Protein AF-A0A2V8T6M3-F1 (afdb_monomer_lite)

Sequence (336 aa):
IRSDSAVVSQPARSFKPSEEAMRAEQMSLESLKDQLYKFRQQLADVDGRLNTQRQIVEQQKKGSSLRDNPTYAALISKRAELQGQRDTLINRQELTDKHPRVLGINDQIAAINRQIDELRQQDVALVSQSPEARELGALESERNRLRVDLEVTGRELARRSVNPPVQPAAPEAKPGHRDQVALKLAQEYLGLKRSYKEVTTSLEDIEAKLKLSDGVQPTQLRVLEPANLAEGPVSPNRLLLISIAAVVGLALGASSAFFAESGRRKLLQDARDVEYFARLPLLAEIPKTTIEIERRRTWGRAYGQFALACIISIVATFVLSKIFIAADIFALITRK

Structure (mmCIF, N/CA/C/O backbone):
data_AF-A0A2V8T6M3-F1
#
_entry.id   AF-A0A2V8T6M3-F1
#
loop_
_atom_site.group_PDB
_atom_site.id
_atom_site.type_symbol
_atom_site.label_atom_id
_atom_site.label_alt_id
_atom_site.label_comp_id
_atom_site.label_asym_id
_atom_site.label_entity_id
_atom_site.label_seq_id
_atom_site.pdbx_PDB_ins_code
_atom_site.Cartn_x
_atom_site.Cartn_y
_atom_site.Cartn_z
_atom_site.occupancy
_atom_site.B_iso_or_equiv
_atom_site.auth_seq_id
_atom_site.auth_comp_id
_atom_site.auth_asym_id
_atom_site.auth_atom_id
_atom_site.pdbx_PDB_model_num
ATOM 1 N N . ILE A 1 1 ? -70.815 48.585 58.514 1.00 43.00 1 ILE A N 1
ATOM 2 C CA . ILE A 1 1 ? -70.551 47.749 59.709 1.00 43.00 1 ILE A CA 1
ATOM 3 C C . ILE A 1 1 ? -69.254 46.996 59.447 1.00 43.00 1 ILE A C 1
ATOM 5 O O . ILE A 1 1 ? -69.128 46.397 58.388 1.00 43.00 1 ILE A O 1
ATOM 9 N N . ARG A 1 2 ? -68.282 47.159 60.350 1.00 45.75 2 ARG A N 1
ATOM 10 C CA . ARG A 1 2 ? -66.944 46.542 60.356 1.00 45.75 2 ARG A CA 1
ATOM 11 C C . ARG A 1 2 ? -66.984 45.025 60.136 1.00 45.75 2 ARG A C 1
ATOM 13 O O . ARG A 1 2 ? -67.832 44.363 60.722 1.00 45.75 2 ARG A O 1
ATOM 20 N N . SER A 1 3 ? -65.970 44.484 59.468 1.00 42.12 3 SER A N 1
ATOM 21 C CA . SER A 1 3 ? -65.159 43.407 60.056 1.00 42.12 3 SER A CA 1
ATOM 22 C C . SER A 1 3 ? -63.789 43.349 59.378 1.00 42.12 3 SER A C 1
ATOM 24 O O . SER A 1 3 ? -63.674 43.162 58.171 1.00 42.12 3 SER A O 1
ATOM 26 N N . ASP A 1 4 ? -62.767 43.597 60.194 1.00 46.88 4 ASP A N 1
ATOM 27 C CA . ASP A 1 4 ? -61.353 43.404 59.901 1.00 46.88 4 ASP A CA 1
ATOM 28 C C . ASP A 1 4 ? -61.070 41.934 59.569 1.00 46.88 4 ASP A C 1
ATOM 30 O O . ASP A 1 4 ? -61.365 41.048 60.371 1.00 46.88 4 ASP A O 1
ATOM 34 N N . SER A 1 5 ? -60.418 41.668 58.438 1.00 45.84 5 SER A N 1
ATOM 35 C CA . SER A 1 5 ? -59.690 40.416 58.222 1.00 45.84 5 SER A CA 1
ATOM 36 C C . SER A 1 5 ? -58.206 40.744 58.110 1.00 45.84 5 SER A C 1
ATOM 38 O O . SER A 1 5 ? -57.706 41.120 57.049 1.00 45.84 5 SER A O 1
ATOM 40 N N . ALA A 1 6 ? -57.525 40.654 59.251 1.00 41.81 6 ALA A N 1
ATOM 41 C CA . ALA A 1 6 ? -56.091 40.834 59.382 1.00 41.81 6 ALA A CA 1
ATOM 42 C C . ALA A 1 6 ? -55.334 39.868 58.457 1.00 41.81 6 ALA A C 1
ATOM 44 O O . ALA A 1 6 ? -55.421 38.646 58.590 1.00 41.81 6 ALA A O 1
ATOM 45 N N . VAL A 1 7 ? -54.562 40.433 57.530 1.00 41.84 7 VAL A N 1
ATOM 46 C CA . VAL A 1 7 ? -53.556 39.711 56.751 1.00 41.84 7 VAL A CA 1
ATOM 47 C C . VAL A 1 7 ? -52.415 39.363 57.703 1.00 41.84 7 VAL A C 1
ATOM 49 O O . VAL A 1 7 ? -51.559 40.192 58.003 1.00 41.84 7 VAL A O 1
ATOM 52 N N . VAL A 1 8 ? -52.417 38.133 58.216 1.00 41.31 8 VAL A N 1
ATOM 53 C CA . VAL A 1 8 ? -51.268 37.571 58.930 1.00 41.31 8 VAL A CA 1
ATOM 54 C C . VAL A 1 8 ? -50.225 37.190 57.883 1.00 41.31 8 VAL A C 1
ATOM 56 O O . VAL A 1 8 ? -50.259 36.110 57.298 1.00 41.31 8 VAL A O 1
ATOM 59 N N . SER A 1 9 ? -49.298 38.106 57.623 1.00 45.03 9 SER A N 1
ATOM 60 C CA . SER A 1 9 ? -48.071 37.839 56.879 1.00 45.03 9 SER A CA 1
ATOM 61 C C . SER A 1 9 ? -47.190 36.879 57.686 1.00 45.03 9 SER A C 1
ATOM 63 O O . SER A 1 9 ? -46.487 37.296 58.608 1.00 45.03 9 SER A O 1
ATOM 65 N N . GLN A 1 10 ? -47.232 35.584 57.364 1.00 43.09 10 GLN A N 1
ATOM 66 C CA . GLN A 1 10 ? -46.219 34.639 57.834 1.00 43.09 10 GLN A CA 1
ATOM 67 C C . GLN A 1 10 ? -44.895 34.925 57.104 1.00 43.09 10 GLN A C 1
ATOM 69 O O . GLN A 1 10 ? -44.890 34.990 55.873 1.00 43.09 10 GLN A O 1
ATOM 74 N N . PRO A 1 11 ? -43.769 35.103 57.817 1.00 41.00 11 PRO A N 1
ATOM 75 C CA . PRO A 1 11 ? -42.485 35.347 57.178 1.00 41.00 11 PRO A CA 1
ATOM 76 C C . PRO A 1 11 ? -42.017 34.094 56.431 1.00 41.00 11 PRO A C 1
ATOM 78 O O . PRO A 1 11 ? -42.167 32.968 56.913 1.00 41.00 11 PRO A O 1
ATOM 81 N N . ALA A 1 12 ? -41.438 34.311 55.249 1.00 38.44 12 ALA A N 1
ATOM 82 C CA . ALA A 1 12 ? -40.820 33.287 54.422 1.00 38.44 12 ALA A CA 1
ATOM 83 C C . ALA A 1 12 ? -39.861 32.432 55.264 1.00 38.44 12 ALA A C 1
ATOM 85 O O . ALA A 1 12 ? -38.824 32.908 55.730 1.00 38.44 12 ALA A O 1
ATOM 86 N N . ARG A 1 13 ? -40.214 31.159 55.477 1.00 43.22 13 ARG A N 1
ATOM 87 C CA . ARG A 1 13 ? -39.290 30.184 56.056 1.00 43.22 13 ARG A CA 1
ATOM 88 C C . ARG A 1 13 ? -38.142 30.012 55.071 1.00 43.22 13 ARG A C 1
ATOM 90 O O . ARG A 1 13 ? -38.316 29.409 54.015 1.00 43.22 13 ARG A O 1
ATOM 97 N N . SER A 1 14 ? -36.979 30.544 55.430 1.00 45.22 14 SER A N 1
ATOM 98 C CA . SER A 1 14 ? -35.712 30.211 54.798 1.00 45.22 14 SER A CA 1
ATOM 99 C C . SER A 1 14 ? -35.459 28.717 55.000 1.00 45.22 14 SER A C 1
ATOM 101 O O . SER A 1 14 ? -34.982 28.269 56.042 1.00 45.22 14 SER A O 1
ATOM 103 N N . PHE A 1 15 ? -35.848 27.915 54.011 1.00 47.28 15 PHE A N 1
ATOM 104 C CA . PHE A 1 15 ? -35.477 26.510 53.965 1.00 47.28 15 PHE A CA 1
ATOM 105 C C . PHE A 1 15 ? -33.978 26.449 53.681 1.00 47.28 15 PHE A C 1
ATOM 107 O O . PHE A 1 15 ? -33.530 26.600 52.547 1.00 47.28 15 PHE A O 1
ATOM 114 N N . LYS A 1 16 ? -33.191 26.295 54.747 1.00 54.41 16 LYS A N 1
ATOM 115 C CA . LYS A 1 16 ? -31.791 25.895 54.631 1.00 54.41 16 LYS A CA 1
ATOM 116 C C . LYS A 1 16 ? -31.760 24.521 53.940 1.00 54.41 16 LYS A C 1
ATOM 118 O O . LYS A 1 16 ? -32.614 23.690 54.264 1.00 54.41 16 LYS A O 1
ATOM 123 N N . PRO A 1 17 ? -30.833 24.273 52.998 1.00 57.25 17 PRO A N 1
ATOM 124 C CA . PRO A 1 17 ? -30.677 22.951 52.400 1.00 57.25 17 PRO A CA 1
ATOM 125 C C . PRO A 1 17 ? -30.483 21.909 53.510 1.00 57.25 17 PRO A C 1
ATOM 127 O O . PRO A 1 17 ? -29.820 22.189 54.512 1.00 57.25 17 PRO A O 1
ATOM 130 N N . SER A 1 18 ? -31.090 20.729 53.362 1.00 66.00 18 SER A N 1
ATOM 131 C CA . SER A 1 18 ? -30.893 19.637 54.319 1.00 66.00 18 SER A CA 1
ATOM 132 C C . SER A 1 18 ? -29.407 19.269 54.379 1.00 66.00 18 SER A C 1
ATOM 134 O O . SER A 1 18 ? -28.723 19.259 53.353 1.00 66.00 18 SER A O 1
ATOM 136 N N . GLU A 1 19 ? -28.884 18.960 55.571 1.00 70.81 19 GLU A N 1
ATOM 137 C CA . GLU A 1 19 ? -27.469 18.579 55.735 1.00 70.81 19 GLU A CA 1
ATOM 138 C C . GLU A 1 19 ? -27.078 17.395 54.838 1.00 70.81 19 GLU A C 1
ATOM 140 O O . GLU A 1 19 ? -25.953 17.317 54.348 1.00 70.81 19 GLU A O 1
ATOM 145 N N . GLU A 1 20 ? -28.027 16.498 54.576 1.00 72.69 20 GLU A N 1
ATOM 146 C CA . GLU A 1 20 ? -27.863 15.352 53.684 1.00 72.69 20 GLU A CA 1
ATOM 147 C C . GLU A 1 20 ? -27.607 15.769 52.227 1.00 72.69 20 GLU A C 1
ATOM 149 O O . GLU A 1 20 ? -26.742 15.186 51.574 1.00 72.69 20 GLU A O 1
ATOM 154 N N . ALA A 1 21 ? -28.288 16.808 51.726 1.00 70.94 21 ALA A N 1
ATOM 155 C CA . ALA A 1 21 ? -28.089 17.311 50.366 1.00 70.94 21 ALA A CA 1
ATOM 156 C C . ALA A 1 21 ? -26.714 17.981 50.206 1.00 70.94 21 ALA A C 1
ATOM 158 O O . ALA A 1 21 ? -26.012 17.723 49.231 1.00 70.94 21 ALA A O 1
ATOM 159 N N . MET A 1 22 ? -26.294 18.764 51.205 1.00 72.38 22 MET A N 1
ATOM 160 C CA . MET A 1 22 ? -24.962 19.383 51.244 1.00 72.38 22 MET A CA 1
ATOM 161 C C . MET A 1 22 ? -23.848 18.326 51.272 1.00 72.38 22 MET A C 1
ATOM 163 O O . MET A 1 22 ? -22.854 18.452 50.559 1.00 72.38 22 MET A O 1
ATOM 167 N N . ARG A 1 23 ? -24.018 17.251 52.054 1.00 79.31 23 ARG A N 1
ATOM 168 C CA . ARG A 1 23 ? -23.063 16.130 52.098 1.00 79.31 23 ARG A CA 1
ATOM 169 C C . ARG A 1 23 ? -23.015 15.362 50.778 1.00 79.31 23 ARG A C 1
ATOM 171 O O . ARG A 1 23 ? -21.929 15.026 50.318 1.00 79.31 23 ARG A O 1
ATOM 178 N N . ALA A 1 24 ? -24.164 15.101 50.153 1.00 77.12 24 ALA A N 1
ATOM 179 C CA . ALA A 1 24 ? -24.224 14.437 48.851 1.00 77.12 24 ALA A CA 1
ATOM 180 C C . ALA A 1 24 ? -23.518 15.252 47.756 1.00 77.12 24 ALA A C 1
ATOM 182 O O . ALA A 1 24 ? -22.774 14.699 46.945 1.00 77.12 24 ALA A O 1
ATOM 183 N N . GLU A 1 25 ? -23.689 16.572 47.768 1.00 79.69 25 GLU A N 1
ATOM 184 C CA . GLU A 1 25 ? -23.014 17.469 46.836 1.00 79.69 25 GLU A CA 1
ATOM 185 C C . GLU A 1 25 ? -21.500 17.503 47.067 1.00 79.69 25 GLU A C 1
ATOM 187 O O . GLU A 1 25 ? -20.739 17.348 46.110 1.00 79.69 25 GLU A O 1
ATOM 192 N N . GLN A 1 26 ? -21.058 17.605 48.325 1.00 83.31 26 GLN A N 1
ATOM 193 C CA . GLN A 1 26 ? -19.642 17.525 48.695 1.00 83.31 26 GLN A CA 1
ATOM 194 C C . GLN A 1 26 ? -19.006 16.208 48.241 1.00 83.31 26 GLN A C 1
ATOM 196 O O . GLN A 1 26 ? -17.937 16.231 47.638 1.00 83.31 26 GLN A O 1
ATOM 201 N N . MET A 1 27 ? -19.682 15.074 48.449 1.00 83.81 27 MET A N 1
ATOM 202 C CA . MET A 1 27 ? -19.217 13.773 47.955 1.00 83.81 27 MET A CA 1
ATOM 203 C C . MET A 1 27 ? -19.141 13.736 46.424 1.00 83.81 27 MET A C 1
ATOM 205 O O . MET A 1 27 ? -18.195 13.180 45.869 1.00 83.81 27 MET A O 1
ATOM 209 N N . SER A 1 28 ? -20.093 14.363 45.724 1.00 85.94 28 SER A N 1
ATOM 210 C CA . SER A 1 28 ? -20.056 14.443 44.261 1.00 85.94 28 SER A CA 1
ATOM 211 C C . SER A 1 28 ? -18.877 15.288 43.767 1.00 85.94 28 SER A C 1
ATOM 213 O O . SER A 1 28 ? -18.146 14.850 42.881 1.00 85.94 28 SER A O 1
ATOM 215 N N . LEU A 1 29 ? -18.630 16.449 44.379 1.00 88.38 29 LEU A N 1
ATOM 216 C CA . LEU A 1 29 ? -17.501 17.317 44.047 1.00 88.38 29 LEU A CA 1
ATOM 217 C C . LEU A 1 29 ? -16.168 16.620 44.315 1.00 88.38 29 LEU A C 1
ATOM 219 O O . LEU A 1 29 ? -15.258 16.721 43.496 1.00 88.38 29 LEU A O 1
ATOM 223 N N . GLU A 1 30 ? -16.064 15.891 45.425 1.00 90.00 30 GLU A N 1
ATOM 224 C CA . GLU A 1 30 ? -14.861 15.131 45.751 1.00 90.00 30 GLU A CA 1
ATOM 225 C C . GLU A 1 30 ? -14.632 13.997 44.747 1.00 90.00 30 GLU A C 1
ATOM 227 O O . GLU A 1 30 ? -13.531 13.859 44.222 1.00 90.00 30 GLU A O 1
ATOM 232 N N . SER A 1 31 ? -15.691 13.288 44.342 1.00 92.25 31 SER A N 1
ATOM 233 C CA . SER A 1 31 ? -15.584 12.266 43.294 1.00 92.25 31 SER A CA 1
ATOM 234 C C . SER A 1 31 ? -15.122 12.836 41.944 1.00 92.25 31 SER A C 1
ATOM 236 O O . SER A 1 31 ? -14.314 12.209 41.258 1.00 92.25 31 SER A O 1
ATOM 238 N N . LEU A 1 32 ? -15.576 14.042 41.570 1.00 90.12 32 LEU A N 1
ATOM 239 C CA . LEU A 1 32 ? -15.129 14.713 40.346 1.00 90.12 32 LEU A CA 1
ATOM 240 C C . LEU A 1 32 ? -13.660 15.141 40.438 1.00 90.12 32 LEU A C 1
ATOM 242 O O . LEU A 1 32 ? -12.931 15.015 39.455 1.00 90.12 32 LEU A O 1
ATOM 246 N N . LYS A 1 33 ? -13.202 15.629 41.597 1.00 92.94 33 LYS A N 1
ATOM 247 C CA . LYS A 1 33 ? -11.783 15.954 41.815 1.00 92.94 33 LYS A CA 1
ATOM 248 C C . LYS A 1 33 ? -10.905 14.710 41.729 1.00 92.94 33 LYS A C 1
ATOM 250 O O . LYS A 1 33 ? -9.868 14.760 41.069 1.00 92.94 33 LYS A O 1
ATOM 255 N N . ASP A 1 34 ? -11.338 13.605 42.331 1.00 94.62 34 ASP A N 1
ATOM 256 C CA . ASP A 1 34 ? -10.641 12.319 42.263 1.00 94.62 34 ASP A CA 1
ATOM 257 C C . ASP A 1 34 ? -10.531 11.818 40.820 1.00 94.62 34 ASP A C 1
ATOM 259 O O . ASP A 1 34 ? -9.468 11.364 40.391 1.00 94.62 34 ASP A O 1
ATOM 263 N N . GLN A 1 35 ? -11.608 11.934 40.038 1.00 93.38 35 GLN A N 1
ATOM 264 C CA . GLN A 1 35 ? -11.583 11.624 38.605 1.00 93.38 35 GLN A CA 1
ATOM 265 C C . GLN A 1 35 ? -10.578 12.505 37.853 1.00 93.38 35 GLN A C 1
ATOM 267 O O . GLN A 1 35 ? -9.785 11.997 37.061 1.00 93.38 35 GLN A O 1
ATOM 272 N N . LEU A 1 36 ? -10.554 13.808 38.140 1.00 94.00 36 LEU A N 1
ATOM 273 C CA . LEU A 1 36 ? -9.627 14.756 37.519 1.00 94.00 36 LEU A CA 1
ATOM 274 C C . LEU A 1 36 ? -8.164 14.422 37.861 1.00 94.00 36 LEU A C 1
ATOM 276 O O . LEU A 1 36 ? -7.290 14.469 36.992 1.00 94.00 36 LEU A O 1
ATOM 280 N N . TYR A 1 37 ? -7.891 14.043 39.111 1.00 95.06 37 TYR A N 1
ATOM 281 C CA . TYR A 1 37 ? -6.566 13.599 39.538 1.00 95.06 37 TYR A CA 1
ATOM 282 C C . TYR A 1 37 ? -6.133 12.326 38.799 1.00 95.06 37 TYR A C 1
ATOM 284 O O . TYR A 1 37 ? -5.025 12.278 38.262 1.00 95.06 37 TYR A O 1
ATOM 292 N N . LYS A 1 38 ? -7.027 11.336 38.679 1.00 95.12 38 LYS A N 1
ATOM 293 C CA . LYS A 1 38 ? -6.769 10.100 37.922 1.00 95.12 38 LYS A CA 1
ATOM 294 C C . LYS A 1 38 ? -6.475 10.377 36.449 1.00 95.12 38 LYS A C 1
ATOM 296 O O . LYS A 1 38 ? -5.490 9.855 35.932 1.00 95.12 38 LYS A O 1
ATOM 301 N N . PHE A 1 39 ? -7.252 11.237 35.786 1.00 93.88 39 PHE A N 1
ATOM 302 C CA . PHE A 1 39 ? -6.987 11.606 34.391 1.00 93.88 39 PHE A CA 1
ATOM 303 C C . PHE A 1 39 ? -5.661 12.347 34.218 1.00 93.88 39 PHE A C 1
ATOM 305 O O . PHE A 1 39 ? -4.940 12.082 33.260 1.00 93.88 39 PHE A O 1
ATOM 312 N N . ARG A 1 40 ? -5.282 13.227 35.155 1.00 95.25 40 ARG A N 1
ATOM 313 C CA . ARG A 1 40 ? -3.954 13.868 35.144 1.00 95.25 40 ARG A CA 1
ATOM 314 C C . ARG A 1 40 ? -2.823 12.855 35.284 1.00 95.25 40 ARG A C 1
ATOM 316 O O . ARG A 1 40 ? -1.829 12.965 34.573 1.00 95.25 40 ARG A O 1
ATOM 323 N N . GLN A 1 41 ? -2.975 11.882 36.179 1.00 96.25 41 GLN A N 1
ATOM 324 C CA . GLN A 1 41 ? -1.984 10.828 36.375 1.00 96.25 41 GLN A CA 1
ATOM 325 C C . GLN A 1 41 ? -1.843 9.952 35.123 1.00 96.25 41 GLN A C 1
ATOM 327 O O . GLN A 1 41 ? -0.726 9.710 34.673 1.00 96.25 41 GLN A O 1
ATOM 332 N N . GLN A 1 42 ? -2.962 9.527 34.532 1.00 95.25 42 GLN A N 1
ATOM 333 C CA . GLN A 1 42 ? -2.968 8.763 33.281 1.00 95.25 42 GLN A CA 1
ATOM 334 C C . GLN A 1 42 ? -2.340 9.554 32.132 1.00 95.25 42 GLN A C 1
ATOM 336 O O . GLN A 1 42 ? -1.554 9.006 31.368 1.00 95.25 42 GLN A O 1
ATOM 341 N N . LEU A 1 43 ? -2.628 10.855 32.035 1.00 95.81 43 LEU A N 1
ATOM 342 C CA . LEU A 1 43 ? -2.044 11.711 31.008 1.00 95.81 43 LEU A CA 1
ATOM 343 C C . LEU A 1 43 ? -0.517 11.798 31.142 1.00 95.81 43 LEU A C 1
ATOM 345 O O . LEU A 1 43 ? 0.178 11.699 30.137 1.00 95.81 43 LEU A O 1
ATOM 349 N N . ALA A 1 44 ? 0.002 11.933 32.365 1.00 95.69 44 ALA A N 1
ATOM 350 C CA . ALA A 1 44 ? 1.442 11.965 32.613 1.00 95.69 44 ALA A CA 1
ATOM 351 C C . ALA A 1 44 ? 2.133 10.638 32.246 1.00 95.69 44 ALA A C 1
ATOM 353 O O . ALA A 1 44 ? 3.226 10.655 31.679 1.00 95.69 44 ALA A O 1
ATOM 354 N N . ASP A 1 45 ? 1.493 9.499 32.529 1.00 96.19 45 ASP A N 1
ATOM 355 C CA . ASP A 1 45 ? 1.991 8.177 32.131 1.00 96.19 45 ASP A CA 1
ATOM 356 C C . ASP A 1 45 ? 2.014 8.020 30.600 1.00 96.19 45 ASP A C 1
ATOM 358 O O . ASP A 1 45 ? 3.045 7.662 30.026 1.00 96.19 45 ASP A O 1
ATOM 362 N N . VAL A 1 46 ? 0.919 8.381 29.919 1.00 96.12 46 VAL A N 1
ATOM 363 C CA . VAL A 1 46 ? 0.836 8.346 28.449 1.00 96.12 46 VAL A CA 1
ATOM 364 C C . VAL A 1 46 ? 1.843 9.303 27.805 1.00 96.12 46 VAL A C 1
ATOM 366 O O . VAL A 1 46 ? 2.491 8.928 26.831 1.00 96.12 46 VAL A O 1
ATOM 369 N N . ASP A 1 47 ? 2.040 10.507 28.350 1.00 95.50 47 ASP A N 1
ATOM 370 C CA . ASP A 1 47 ? 3.053 11.453 27.862 1.00 95.50 47 ASP A CA 1
ATOM 371 C C . ASP A 1 47 ? 4.481 10.891 28.027 1.00 95.50 47 ASP A C 1
ATOM 373 O O . ASP A 1 47 ? 5.328 11.062 27.144 1.00 95.50 47 ASP A O 1
ATOM 377 N N . GLY A 1 48 ? 4.749 10.166 29.11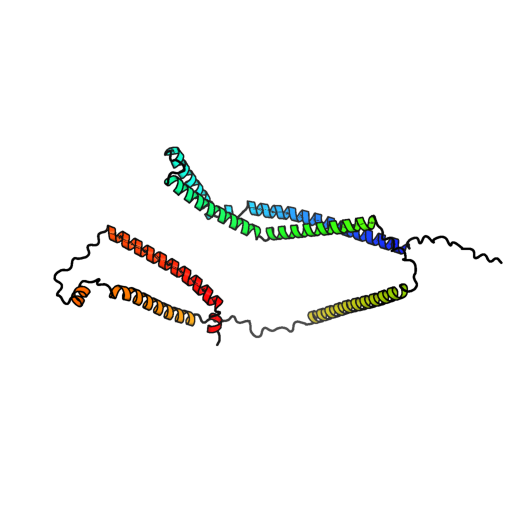9 1.00 95.31 48 GLY A N 1
ATOM 378 C CA . GLY A 1 48 ? 6.007 9.446 29.326 1.00 95.31 48 GLY A CA 1
ATOM 379 C C . GLY A 1 48 ? 6.252 8.386 28.250 1.00 95.31 48 GLY A C 1
ATOM 380 O O . GLY A 1 48 ? 7.294 8.404 27.590 1.00 95.31 48 GLY A O 1
ATOM 381 N N . ARG A 1 49 ? 5.260 7.518 28.017 1.00 95.12 49 ARG A N 1
ATOM 382 C CA . ARG A 1 49 ? 5.308 6.472 26.977 1.00 95.12 49 ARG A CA 1
ATOM 383 C C . ARG A 1 49 ? 5.410 7.053 25.568 1.00 95.12 49 ARG A C 1
ATOM 385 O O . ARG A 1 49 ? 6.130 6.523 24.729 1.00 95.12 49 ARG A O 1
ATOM 392 N N . LEU A 1 50 ? 4.738 8.173 25.300 1.00 95.38 50 LEU A N 1
ATOM 393 C CA . LEU A 1 50 ? 4.845 8.882 24.024 1.00 95.38 50 LEU A CA 1
ATOM 394 C C . LEU A 1 50 ? 6.272 9.342 23.755 1.00 95.38 50 LEU A C 1
ATOM 396 O O . LEU A 1 50 ? 6.769 9.191 22.641 1.00 95.38 50 LEU A O 1
ATOM 400 N N . ASN A 1 51 ? 6.945 9.902 24.758 1.00 94.38 51 ASN A N 1
ATOM 401 C CA . ASN A 1 51 ? 8.315 10.373 24.590 1.00 94.38 51 ASN A CA 1
ATOM 402 C C . ASN A 1 51 ? 9.284 9.219 24.314 1.00 94.38 51 ASN A C 1
ATOM 404 O O . ASN A 1 51 ? 10.120 9.344 23.416 1.00 94.38 51 ASN A O 1
ATOM 408 N N . THR A 1 52 ? 9.151 8.094 25.021 1.00 94.00 52 THR A N 1
ATOM 409 C CA . THR A 1 52 ? 9.975 6.904 24.757 1.00 94.00 52 THR A CA 1
ATOM 410 C C . THR A 1 52 ? 9.689 6.333 23.371 1.00 94.00 52 THR A C 1
ATOM 412 O O . THR A 1 52 ? 10.622 6.093 22.606 1.00 94.00 52 THR A O 1
ATOM 415 N N . GLN A 1 53 ? 8.416 6.213 22.988 1.00 92.81 53 GLN A N 1
ATOM 416 C CA . GLN A 1 53 ? 8.031 5.689 21.678 1.00 92.81 53 GLN A CA 1
ATOM 417 C C . GLN A 1 53 ? 8.522 6.576 20.530 1.00 92.81 53 GLN A C 1
ATOM 419 O O . GLN A 1 53 ? 9.036 6.082 19.527 1.00 92.81 53 GLN A O 1
ATOM 424 N N . ARG A 1 54 ? 8.433 7.903 20.681 1.00 92.38 54 ARG A N 1
ATOM 425 C CA . ARG A 1 54 ? 8.972 8.856 19.698 1.00 92.38 54 ARG A CA 1
ATOM 426 C C . ARG A 1 54 ? 10.468 8.675 19.499 1.00 92.38 54 ARG A C 1
ATOM 428 O O . ARG A 1 54 ? 10.930 8.719 18.363 1.00 92.38 54 ARG A O 1
ATOM 435 N N . GLN A 1 55 ? 11.224 8.454 20.574 1.00 91.31 55 GLN A N 1
ATOM 436 C CA . GLN A 1 55 ? 12.659 8.191 20.465 1.00 91.31 55 GLN A CA 1
ATOM 437 C C . GLN A 1 55 ? 12.944 6.897 19.698 1.00 91.31 55 GLN A C 1
ATOM 439 O O . GLN A 1 55 ? 13.838 6.900 18.854 1.00 91.31 55 GLN A O 1
ATOM 444 N N . ILE A 1 56 ? 12.170 5.833 19.930 1.00 89.56 56 ILE A N 1
ATOM 445 C CA . ILE A 1 56 ? 12.308 4.553 19.217 1.00 89.56 56 ILE A CA 1
ATOM 446 C C . ILE A 1 56 ? 12.040 4.734 17.717 1.00 89.56 56 ILE A C 1
ATOM 448 O O . ILE A 1 56 ? 12.873 4.357 16.892 1.00 89.56 56 ILE A O 1
ATOM 452 N N . VAL A 1 57 ? 10.930 5.383 17.352 1.00 87.75 57 VAL A N 1
ATOM 453 C CA . VAL A 1 57 ? 10.572 5.635 15.943 1.00 87.75 57 VAL A CA 1
ATOM 454 C C . VAL A 1 57 ? 11.617 6.521 15.251 1.00 87.75 57 VAL A C 1
ATOM 456 O O . VAL A 1 57 ? 11.997 6.270 14.108 1.00 87.75 57 VAL A O 1
ATOM 459 N N . GLU A 1 58 ? 12.143 7.543 15.932 1.00 86.56 58 GLU A N 1
ATOM 460 C CA . GLU A 1 58 ? 13.208 8.394 15.384 1.00 86.56 58 GLU A CA 1
ATOM 461 C C . GLU A 1 58 ? 14.551 7.656 15.245 1.00 86.56 58 GLU A C 1
ATOM 463 O O . GLU A 1 58 ? 15.293 7.897 14.289 1.00 86.56 58 GLU A O 1
ATOM 468 N N . GLN A 1 59 ? 14.870 6.730 16.153 1.00 83.62 59 GLN A N 1
ATOM 469 C CA . GLN A 1 59 ? 16.038 5.857 16.018 1.00 83.62 59 GLN A CA 1
ATOM 470 C C . GLN A 1 59 ? 15.884 4.890 14.840 1.00 83.62 59 GLN A C 1
ATOM 472 O O . GLN A 1 59 ? 16.827 4.751 14.063 1.00 83.62 59 GLN A O 1
ATOM 477 N N . GLN A 1 60 ? 14.702 4.302 14.636 1.00 77.06 60 GLN A N 1
ATOM 478 C CA . GLN A 1 60 ? 14.408 3.472 13.461 1.00 77.06 60 GLN A CA 1
ATOM 479 C C . GLN A 1 60 ? 14.509 4.263 12.151 1.00 77.06 60 GLN A C 1
ATOM 481 O O . GLN A 1 60 ? 15.104 3.777 11.194 1.00 77.06 60 GLN A O 1
ATOM 486 N N . LYS A 1 61 ? 14.011 5.507 12.101 1.00 76.38 61 LYS A N 1
ATOM 487 C CA . LYS A 1 61 ? 14.187 6.379 10.924 1.00 76.38 61 LYS A CA 1
ATOM 488 C C . LYS A 1 61 ? 15.659 6.660 10.622 1.00 76.38 61 LYS A C 1
ATOM 490 O O . LYS A 1 61 ? 16.051 6.695 9.460 1.00 76.38 61 LYS A O 1
ATOM 495 N N . LYS A 1 62 ? 16.482 6.880 11.652 1.00 71.38 62 LYS A N 1
ATOM 496 C CA . LYS A 1 62 ? 17.928 7.123 11.490 1.00 71.38 62 LYS A CA 1
ATOM 497 C C . LYS A 1 62 ? 18.700 5.858 11.116 1.00 71.38 62 LYS A C 1
ATOM 499 O O . LYS A 1 62 ? 19.670 5.955 10.369 1.00 71.38 62 LYS A O 1
ATOM 504 N N . GLY A 1 63 ? 18.263 4.703 11.610 1.00 62.25 63 GLY A N 1
ATOM 505 C CA . GLY A 1 63 ? 18.753 3.376 11.237 1.00 62.25 63 GLY A CA 1
ATOM 506 C C . GLY A 1 63 ? 18.046 2.776 10.019 1.00 62.25 63 GLY A C 1
ATOM 507 O O . GLY A 1 63 ? 18.095 1.564 9.847 1.00 62.25 63 GLY A O 1
ATOM 508 N N . SER A 1 64 ? 17.351 3.593 9.218 1.00 64.06 64 SER A N 1
ATOM 509 C CA . SER A 1 64 ? 16.520 3.125 8.109 1.00 64.06 64 SER A CA 1
ATOM 510 C C . SER A 1 64 ? 17.302 2.235 7.134 1.00 64.06 64 SER A C 1
ATOM 512 O O . SER A 1 64 ? 18.412 2.562 6.693 1.00 64.06 64 SER A O 1
ATOM 514 N N . SER A 1 65 ? 16.630 1.148 6.740 1.00 65.31 65 SER A N 1
ATOM 515 C CA . SER A 1 65 ? 17.033 0.151 5.742 1.00 65.31 65 SER A CA 1
ATOM 516 C C . SER A 1 65 ? 17.445 0.738 4.389 1.00 65.31 65 SER A C 1
ATOM 518 O O . SER A 1 65 ? 18.082 0.071 3.573 1.00 65.31 65 SER A O 1
ATOM 520 N N . LEU A 1 66 ? 17.115 2.006 4.147 1.00 73.25 66 LEU A N 1
ATOM 521 C CA . LEU A 1 66 ? 17.436 2.713 2.924 1.00 73.25 66 LEU A CA 1
ATOM 522 C C . LEU A 1 66 ? 18.935 2.950 2.736 1.00 73.25 66 LEU A C 1
ATOM 524 O O . LEU A 1 66 ? 19.414 2.926 1.604 1.00 73.25 66 LEU A O 1
ATOM 528 N N . ARG A 1 67 ? 19.687 3.164 3.825 1.00 72.69 67 ARG A N 1
ATOM 529 C CA . ARG A 1 67 ? 21.148 3.345 3.749 1.00 72.69 67 ARG A CA 1
ATOM 530 C C . ARG A 1 67 ? 21.875 2.030 3.468 1.00 72.69 67 ARG A C 1
ATOM 532 O O . ARG A 1 67 ? 22.889 2.045 2.775 1.00 72.69 67 ARG A O 1
ATOM 539 N N . ASP A 1 68 ? 21.319 0.929 3.957 1.00 76.31 68 ASP A N 1
ATOM 540 C CA . ASP A 1 68 ? 21.862 -0.418 3.778 1.00 76.31 68 ASP A CA 1
ATOM 541 C C . ASP A 1 68 ? 21.394 -1.063 2.463 1.00 76.31 68 ASP A C 1
ATOM 543 O O . ASP A 1 68 ? 21.900 -2.111 2.062 1.00 76.31 68 ASP A O 1
ATOM 547 N N . ASN A 1 69 ? 20.458 -0.427 1.748 1.00 84.62 69 ASN A N 1
ATOM 548 C CA . ASN A 1 69 ? 19.977 -0.894 0.455 1.00 84.62 69 ASN A CA 1
ATOM 549 C C . ASN A 1 69 ? 21.061 -0.693 -0.630 1.00 84.62 69 ASN A C 1
ATOM 551 O O . ASN A 1 69 ? 21.348 0.447 -1.021 1.00 84.62 69 ASN A O 1
ATOM 555 N N . PRO A 1 70 ? 21.629 -1.780 -1.193 1.00 88.00 70 PRO A N 1
ATOM 556 C CA . PRO A 1 70 ? 22.708 -1.685 -2.178 1.00 88.00 70 PRO A CA 1
ATOM 557 C C . PRO A 1 70 ? 22.262 -0.983 -3.469 1.00 88.00 70 PRO A C 1
ATOM 559 O O . PRO A 1 70 ? 23.061 -0.309 -4.119 1.00 88.00 70 PRO A O 1
ATOM 562 N N . THR A 1 71 ? 20.976 -1.076 -3.818 1.00 89.62 71 THR A N 1
ATOM 563 C CA . THR A 1 71 ? 20.391 -0.403 -4.987 1.00 89.62 71 THR A CA 1
ATOM 564 C C . THR A 1 71 ? 20.349 1.107 -4.781 1.00 89.62 71 THR A C 1
ATOM 566 O O . THR A 1 71 ? 20.689 1.869 -5.684 1.00 89.62 71 THR A O 1
ATOM 569 N N . TYR A 1 72 ? 19.993 1.555 -3.576 1.00 91.00 72 TYR A N 1
ATOM 570 C CA . TYR A 1 72 ? 19.979 2.975 -3.233 1.00 91.00 72 TYR A CA 1
ATOM 571 C C . TYR A 1 72 ? 21.394 3.568 -3.278 1.00 91.00 72 TYR A C 1
ATOM 573 O O . TYR A 1 72 ? 21.610 4.612 -3.896 1.00 91.00 72 TYR A O 1
ATOM 581 N N . ALA A 1 73 ? 22.382 2.866 -2.713 1.00 90.88 73 ALA A N 1
ATOM 582 C CA . ALA A 1 73 ? 23.785 3.273 -2.784 1.00 90.88 73 ALA A CA 1
ATOM 583 C C . ALA A 1 73 ? 24.294 3.372 -4.238 1.00 90.88 73 ALA A C 1
ATOM 585 O O . ALA A 1 73 ? 24.966 4.345 -4.589 1.00 90.88 73 ALA A O 1
ATOM 586 N N . ALA A 1 74 ? 23.924 2.414 -5.096 1.00 93.19 74 ALA A N 1
ATOM 587 C CA . ALA A 1 74 ? 24.269 2.423 -6.518 1.00 93.19 74 ALA A CA 1
ATOM 588 C C . ALA A 1 74 ? 23.621 3.589 -7.291 1.00 93.19 74 ALA A C 1
ATOM 590 O O . ALA A 1 74 ? 24.256 4.191 -8.156 1.00 93.19 74 ALA A O 1
ATOM 591 N N . LEU A 1 75 ? 22.378 3.959 -6.973 1.00 94.50 75 LEU A N 1
ATOM 592 C CA . LEU A 1 75 ? 21.715 5.113 -7.592 1.00 94.50 75 LEU A CA 1
ATOM 593 C C . LEU A 1 75 ? 22.359 6.438 -7.170 1.00 94.50 75 LEU A C 1
ATOM 595 O O . LEU A 1 75 ? 22.540 7.332 -7.997 1.00 94.50 75 LEU A O 1
ATOM 599 N N . ILE A 1 76 ? 22.752 6.562 -5.899 1.00 94.31 76 ILE A N 1
ATOM 600 C CA . ILE A 1 76 ? 23.445 7.751 -5.389 1.00 94.31 76 ILE A CA 1
ATOM 601 C C . ILE A 1 76 ? 24.815 7.917 -6.051 1.00 94.31 76 ILE A C 1
ATOM 603 O O . ILE A 1 76 ? 25.148 9.026 -6.480 1.00 94.31 76 ILE A O 1
ATOM 607 N N . SER A 1 77 ? 25.591 6.836 -6.176 1.00 95.06 77 SER A N 1
ATOM 608 C CA . SER A 1 77 ? 26.887 6.883 -6.860 1.00 95.06 77 SER A CA 1
ATOM 609 C C . SER A 1 77 ? 26.723 7.206 -8.346 1.00 95.06 77 SER A C 1
ATOM 611 O O . SER A 1 77 ? 27.433 8.072 -8.861 1.00 95.06 77 SER A O 1
ATOM 613 N N . LYS A 1 78 ? 25.727 6.613 -9.021 1.00 95.62 78 LYS A N 1
ATOM 614 C CA . LYS A 1 78 ? 25.458 6.898 -10.435 1.00 95.62 78 LYS A CA 1
ATOM 615 C C . LYS A 1 78 ? 25.010 8.338 -10.670 1.00 95.62 78 LYS A C 1
ATOM 617 O O . LYS A 1 78 ? 25.436 8.964 -11.640 1.00 95.62 78 LYS A O 1
ATOM 622 N N . ARG A 1 79 ? 24.197 8.899 -9.770 1.00 97.12 79 ARG A N 1
ATOM 623 C CA . ARG A 1 79 ? 23.823 10.317 -9.815 1.00 97.12 79 ARG A CA 1
ATOM 624 C C . ARG A 1 79 ? 25.052 11.219 -9.707 1.00 97.12 79 ARG A C 1
ATOM 626 O O . ARG A 1 79 ? 25.170 12.154 -10.492 1.00 97.12 79 ARG A O 1
ATOM 633 N N . ALA A 1 80 ? 25.954 10.936 -8.766 1.00 96.69 80 ALA A N 1
ATOM 634 C CA . ALA A 1 80 ? 27.182 11.711 -8.589 1.00 96.69 80 ALA A CA 1
ATOM 635 C C . ALA A 1 80 ? 28.094 11.633 -9.828 1.00 96.69 80 ALA A C 1
ATOM 637 O O . ALA A 1 80 ? 28.648 12.646 -10.249 1.00 96.69 80 ALA A O 1
ATOM 638 N N . GLU A 1 81 ? 28.191 10.459 -10.458 1.00 96.62 81 GLU A N 1
ATOM 639 C CA . GLU A 1 81 ? 28.922 10.271 -11.717 1.00 96.62 81 GLU A CA 1
ATOM 640 C C . GLU A 1 81 ? 28.346 11.145 -12.846 1.00 96.62 81 GLU A C 1
ATOM 642 O O . GLU A 1 81 ? 29.089 11.883 -13.493 1.00 96.62 81 GLU A O 1
ATOM 647 N N . LEU A 1 82 ? 27.024 11.116 -13.058 1.00 96.62 82 LEU A N 1
ATOM 648 C CA . LEU A 1 82 ? 26.361 11.926 -14.090 1.00 96.62 82 LEU A CA 1
ATOM 649 C C . LEU A 1 82 ? 26.453 13.429 -13.811 1.00 96.62 82 LEU A C 1
ATOM 651 O O . LEU A 1 82 ? 26.617 14.217 -14.741 1.00 96.62 82 LEU A O 1
ATOM 655 N N . GLN A 1 83 ? 26.379 13.833 -12.542 1.00 95.94 83 GLN A N 1
ATOM 656 C CA . GLN A 1 83 ? 26.605 15.222 -12.136 1.00 95.94 83 GLN A CA 1
ATOM 657 C C . GLN A 1 83 ? 28.026 15.668 -12.492 1.00 95.94 83 GLN A C 1
ATOM 659 O O . GLN A 1 83 ? 28.192 16.707 -13.125 1.00 95.94 83 GLN A O 1
ATOM 664 N N . GLY A 1 84 ? 29.035 14.841 -12.199 1.00 95.56 84 GLY A N 1
ATOM 665 C CA . GLY A 1 84 ? 30.412 15.101 -12.614 1.00 95.56 84 GLY A CA 1
ATOM 666 C C . GLY A 1 84 ? 30.557 15.211 -14.135 1.00 95.56 84 GLY A C 1
ATOM 667 O O . GLY A 1 84 ? 31.187 16.145 -14.626 1.00 95.56 84 GLY A O 1
ATOM 668 N N . GLN A 1 85 ? 29.924 14.314 -14.901 1.00 93.69 85 GLN A N 1
ATOM 669 C CA . GLN A 1 85 ? 29.931 14.380 -16.368 1.00 93.69 85 GLN A CA 1
ATOM 670 C C . GLN A 1 85 ? 29.303 15.678 -16.884 1.00 93.69 85 GLN A C 1
ATOM 672 O O . GLN A 1 85 ? 29.902 16.358 -17.718 1.00 93.69 85 GLN A O 1
ATOM 677 N N . ARG A 1 86 ? 28.142 16.070 -16.354 1.00 93.56 86 ARG A N 1
ATOM 678 C CA . ARG A 1 86 ? 27.491 17.340 -16.695 1.00 93.56 86 ARG A CA 1
ATOM 679 C C . ARG A 1 86 ? 28.419 18.526 -16.437 1.00 93.56 86 ARG A C 1
ATOM 681 O O . ARG A 1 86 ? 28.623 19.344 -17.331 1.00 93.56 86 ARG A O 1
ATOM 688 N N . ASP A 1 87 ? 29.014 18.585 -15.252 1.00 92.50 87 ASP A N 1
ATOM 689 C CA . ASP A 1 87 ? 29.870 19.700 -14.851 1.00 92.50 87 ASP A CA 1
ATOM 690 C C . ASP A 1 87 ? 31.151 19.750 -15.700 1.00 92.50 87 ASP A C 1
ATOM 692 O O . ASP A 1 87 ? 31.632 20.831 -16.030 1.00 92.50 87 ASP A O 1
ATOM 696 N N . THR A 1 88 ? 31.680 18.603 -16.147 1.00 92.88 88 THR A N 1
ATOM 697 C CA . THR A 1 88 ? 32.793 18.592 -17.112 1.00 92.88 88 THR A CA 1
ATOM 698 C C . THR A 1 88 ? 32.398 19.129 -18.486 1.00 92.88 88 THR A C 1
ATOM 700 O O . THR A 1 88 ? 33.196 19.841 -19.090 1.00 92.88 88 THR A O 1
ATOM 703 N N . LEU A 1 89 ? 31.192 18.840 -18.985 1.00 90.94 89 LEU A N 1
ATOM 704 C CA . LEU A 1 89 ? 30.726 19.376 -20.269 1.00 90.94 89 LEU A CA 1
ATOM 705 C C . LEU A 1 89 ? 30.511 20.889 -20.203 1.00 90.94 89 LEU A C 1
ATOM 707 O O . LEU A 1 89 ? 30.891 21.601 -21.128 1.00 90.94 89 LEU A O 1
ATOM 711 N N . ILE A 1 90 ? 29.942 21.377 -19.102 1.00 90.12 90 ILE A N 1
ATOM 712 C CA . ILE A 1 90 ? 29.701 22.808 -18.907 1.00 90.12 90 ILE A CA 1
ATOM 713 C C . ILE A 1 90 ? 31.033 23.546 -18.722 1.00 90.12 90 ILE A C 1
ATOM 715 O O . ILE A 1 90 ? 31.313 24.500 -19.438 1.00 90.12 90 ILE A O 1
ATOM 719 N N . ASN A 1 91 ? 31.897 23.071 -17.820 1.00 88.88 91 ASN A N 1
ATOM 720 C CA . ASN A 1 91 ? 33.087 23.823 -17.413 1.00 88.88 91 ASN A CA 1
ATOM 721 C C . ASN A 1 91 ? 34.303 23.620 -18.324 1.00 88.88 91 ASN A C 1
ATOM 723 O O . ASN A 1 91 ? 35.115 24.529 -18.450 1.00 88.88 91 ASN A O 1
ATOM 727 N N . ARG A 1 92 ? 34.492 22.432 -18.922 1.00 83.62 92 ARG A N 1
ATOM 728 C CA . ARG A 1 92 ? 35.677 22.158 -19.765 1.00 83.62 92 ARG A CA 1
ATOM 729 C C . ARG A 1 92 ? 35.432 22.350 -21.249 1.00 83.62 92 ARG A C 1
ATOM 731 O O . ARG A 1 92 ? 36.386 22.562 -21.985 1.00 83.62 92 ARG A O 1
ATOM 738 N N . GLN A 1 93 ? 34.193 22.182 -21.694 1.00 83.88 93 GLN A N 1
ATOM 739 C CA . GLN A 1 93 ? 33.845 22.294 -23.108 1.00 83.88 93 GLN A CA 1
ATOM 740 C C . GLN A 1 93 ? 32.993 23.546 -23.391 1.00 83.88 93 GLN A C 1
ATOM 742 O O . GLN A 1 93 ? 32.606 23.752 -24.537 1.00 83.88 93 GLN A O 1
ATOM 747 N N . GLU A 1 94 ? 32.712 24.363 -22.364 1.00 82.94 94 GLU A N 1
ATOM 748 C CA . GLU A 1 94 ? 31.926 25.607 -22.441 1.00 82.94 94 GLU A CA 1
ATOM 749 C C . GLU A 1 94 ? 30.532 25.409 -23.062 1.00 82.94 94 GLU A C 1
ATOM 751 O O . GLU A 1 94 ? 29.952 26.312 -23.672 1.00 82.94 94 GLU A O 1
ATOM 756 N N . LEU A 1 95 ? 29.957 24.208 -22.914 1.00 86.81 95 LEU A N 1
ATOM 757 C CA . LEU A 1 95 ? 28.605 23.945 -23.392 1.00 86.81 95 LEU A CA 1
ATOM 758 C C . LEU A 1 95 ? 27.601 24.701 -22.520 1.00 86.81 95 LEU A C 1
ATOM 760 O O . LEU A 1 95 ? 27.567 24.544 -21.303 1.00 86.81 95 LEU A O 1
ATOM 764 N N . THR A 1 96 ? 26.711 25.456 -23.160 1.00 87.19 96 THR A N 1
ATOM 765 C CA . THR A 1 96 ? 25.548 26.052 -22.491 1.00 87.19 96 THR A CA 1
ATOM 766 C C . THR A 1 96 ? 24.597 24.967 -21.973 1.00 87.19 96 THR A C 1
ATOM 768 O O . THR A 1 96 ? 24.434 23.922 -22.608 1.00 87.19 96 THR A O 1
ATOM 771 N N . ASP A 1 97 ? 23.864 25.260 -20.895 1.00 84.50 97 ASP A N 1
ATOM 772 C CA . ASP A 1 97 ? 22.852 24.375 -20.289 1.00 84.50 97 ASP A CA 1
ATOM 773 C C . ASP A 1 97 ? 21.806 23.828 -21.278 1.00 84.50 97 ASP A C 1
ATOM 775 O O . ASP A 1 97 ? 21.238 22.756 -21.075 1.00 84.50 97 ASP A O 1
ATOM 779 N N . LYS A 1 98 ? 21.555 24.558 -22.372 1.00 85.69 98 LYS A N 1
ATOM 780 C CA . LYS A 1 98 ? 20.586 24.201 -23.421 1.00 85.69 98 LYS A CA 1
ATOM 781 C C . LYS A 1 98 ? 21.144 23.263 -24.496 1.00 85.69 98 LYS A C 1
ATOM 783 O O . LYS A 1 98 ? 20.412 22.890 -25.410 1.00 85.69 98 LYS A O 1
ATOM 788 N N . HIS A 1 99 ? 22.424 22.899 -24.445 1.00 89.81 99 HIS A N 1
ATOM 789 C CA . HIS A 1 99 ? 23.016 22.029 -25.456 1.00 89.81 99 HIS A CA 1
ATOM 790 C C . HIS A 1 99 ? 22.429 20.604 -25.362 1.00 89.81 99 HIS A C 1
ATOM 792 O O . HIS A 1 99 ? 22.330 20.067 -24.256 1.00 89.81 99 HIS A O 1
ATOM 798 N N . PRO A 1 100 ? 22.109 19.923 -26.484 1.00 90.69 100 PRO A N 1
ATOM 799 C CA . PRO A 1 100 ? 21.437 18.614 -26.475 1.00 90.69 100 PRO A CA 1
ATOM 800 C C . PRO A 1 100 ? 22.149 17.540 -25.636 1.00 90.69 100 PRO A C 1
ATOM 802 O O . PRO A 1 100 ? 21.499 16.707 -25.014 1.00 90.69 100 PRO A O 1
ATOM 805 N N . ARG A 1 101 ? 23.486 17.573 -25.568 1.00 88.25 101 ARG A N 1
ATOM 806 C CA . ARG A 1 101 ? 24.274 16.665 -24.707 1.00 88.25 101 ARG A CA 1
ATOM 807 C C . ARG A 1 101 ? 24.075 16.914 -23.208 1.00 88.25 101 ARG A C 1
ATOM 809 O O . ARG A 1 101 ? 23.998 15.955 -22.448 1.00 88.25 101 ARG A O 1
ATOM 816 N N . VAL A 1 102 ? 23.988 18.178 -22.793 1.00 92.81 102 VAL A N 1
ATOM 817 C CA . VAL A 1 102 ? 23.760 18.556 -21.389 1.00 92.81 102 VAL A CA 1
ATOM 818 C C . VAL A 1 102 ? 22.318 18.237 -21.001 1.00 92.81 102 VAL A C 1
ATOM 820 O O . VAL A 1 102 ? 22.088 17.662 -19.941 1.00 92.81 102 VAL A O 1
ATOM 823 N N . LEU A 1 103 ? 21.365 18.500 -21.901 1.00 93.38 103 LEU A N 1
ATOM 824 C CA . LEU A 1 103 ? 19.963 18.114 -21.730 1.00 93.38 103 LEU A CA 1
ATOM 825 C C . LEU A 1 103 ? 19.805 16.600 -21.544 1.00 93.38 103 LEU A C 1
ATOM 827 O O . LEU A 1 103 ? 19.184 16.182 -20.577 1.00 93.38 103 LEU A O 1
ATOM 831 N N . GLY A 1 104 ? 20.450 15.781 -22.381 1.00 93.75 104 GLY A N 1
ATOM 832 C CA . GLY A 1 104 ? 20.388 14.323 -22.241 1.00 93.75 104 GLY A CA 1
ATOM 833 C C . GLY A 1 104 ? 20.916 13.809 -20.894 1.00 93.75 104 GLY A C 1
ATOM 834 O O . GLY A 1 104 ? 20.332 12.895 -20.317 1.00 93.75 104 GLY A O 1
ATOM 835 N N . ILE A 1 105 ? 21.983 14.407 -20.352 1.00 95.00 105 ILE A N 1
ATOM 836 C CA . ILE A 1 105 ? 22.491 14.055 -19.013 1.00 95.00 105 ILE A CA 1
ATOM 837 C C . ILE A 1 105 ? 21.561 14.575 -17.914 1.00 95.00 105 ILE A C 1
ATOM 839 O O . ILE A 1 105 ? 21.314 13.866 -16.942 1.00 95.00 105 ILE A O 1
ATOM 843 N N . ASN A 1 106 ? 21.005 15.778 -18.061 1.00 95.19 106 ASN A N 1
ATOM 844 C CA . ASN A 1 106 ? 20.018 16.309 -17.121 1.00 95.19 106 ASN A CA 1
ATOM 845 C C . ASN A 1 106 ? 18.764 15.430 -17.062 1.00 95.19 106 ASN A C 1
ATOM 847 O O . ASN A 1 106 ? 18.273 15.161 -15.968 1.00 95.19 106 ASN A O 1
ATOM 851 N N . ASP A 1 107 ? 18.298 14.919 -18.202 1.00 96.31 107 ASP A N 1
ATOM 852 C CA . ASP A 1 107 ? 17.182 13.975 -18.272 1.00 96.31 107 ASP A CA 1
ATOM 853 C C . ASP A 1 107 ? 17.515 12.661 -17.551 1.00 96.31 107 ASP A C 1
ATOM 855 O O . ASP A 1 107 ? 16.689 12.131 -16.804 1.00 96.31 107 ASP A O 1
ATOM 859 N N . GLN A 1 108 ? 18.746 12.156 -17.697 1.00 96.19 108 GLN A N 1
ATOM 860 C CA . GLN A 1 108 ? 19.214 10.974 -16.963 1.00 96.19 108 GLN A CA 1
ATOM 861 C C . GLN A 1 108 ? 19.307 11.229 -15.451 1.00 96.19 108 GLN A C 1
ATOM 863 O O . GLN A 1 108 ? 18.857 10.399 -14.662 1.00 96.19 108 GLN A O 1
ATOM 868 N N . ILE A 1 109 ? 19.832 12.384 -15.028 1.00 96.62 109 ILE A N 1
ATOM 869 C CA . ILE A 1 109 ? 19.865 12.792 -13.616 1.00 96.62 109 ILE A CA 1
ATOM 870 C C . ILE A 1 109 ? 18.438 12.897 -13.068 1.00 96.62 109 ILE A C 1
ATOM 872 O O . ILE A 1 109 ? 18.170 12.423 -11.966 1.00 96.62 109 ILE A O 1
ATOM 876 N N . ALA A 1 110 ? 17.511 13.478 -13.832 1.00 97.31 110 ALA A N 1
ATOM 877 C CA . ALA A 1 110 ? 16.112 13.590 -13.444 1.00 97.31 110 ALA A CA 1
ATOM 878 C C . ALA A 1 110 ? 15.450 12.212 -13.298 1.00 97.31 110 ALA A C 1
ATOM 880 O O . ALA A 1 110 ? 14.725 11.985 -12.331 1.00 97.31 110 ALA A O 1
ATOM 881 N N . ALA A 1 111 ? 15.727 11.275 -14.208 1.00 96.69 111 ALA A N 1
ATOM 882 C CA . ALA A 1 111 ? 15.241 9.902 -14.110 1.00 96.69 111 ALA A CA 1
ATOM 883 C C . ALA A 1 111 ? 15.780 9.183 -12.860 1.00 96.69 111 ALA A C 1
ATOM 885 O O . ALA A 1 111 ? 15.002 8.577 -12.127 1.00 96.69 111 ALA A O 1
ATOM 886 N N . ILE A 1 112 ? 17.080 9.304 -12.565 1.00 97.12 112 ILE A N 1
ATOM 887 C CA . ILE A 1 112 ? 17.680 8.720 -11.353 1.00 97.12 112 ILE A CA 1
ATOM 888 C C . ILE A 1 112 ? 17.126 9.376 -10.084 1.00 97.12 112 ILE A C 1
ATOM 890 O O . ILE A 1 112 ? 16.856 8.682 -9.107 1.00 97.12 112 ILE A O 1
ATOM 894 N N . ASN A 1 113 ? 16.907 10.694 -10.086 1.00 96.31 113 ASN A N 1
ATOM 895 C CA . ASN A 1 113 ? 16.294 11.384 -8.951 1.00 96.31 113 ASN A CA 1
ATOM 896 C C . ASN A 1 113 ? 14.889 10.848 -8.658 1.00 96.31 113 ASN A C 1
ATOM 898 O O . ASN A 1 113 ? 14.589 10.578 -7.501 1.00 96.31 113 ASN A O 1
ATOM 902 N N . ARG A 1 114 ? 14.072 10.596 -9.691 1.00 96.62 114 ARG A N 1
ATOM 903 C CA . ARG A 1 114 ? 12.754 9.962 -9.510 1.00 96.62 114 ARG A CA 1
ATOM 904 C C . ARG A 1 114 ? 12.867 8.585 -8.854 1.00 96.62 114 ARG A C 1
ATOM 906 O O . ARG A 1 114 ? 12.141 8.319 -7.908 1.00 96.62 114 ARG A O 1
ATOM 913 N N . GLN A 1 115 ? 13.812 7.749 -9.287 1.00 94.19 115 GLN A N 1
ATOM 914 C CA . GLN A 1 115 ? 14.034 6.422 -8.688 1.00 94.19 115 GLN A CA 1
ATOM 915 C C . GLN A 1 115 ? 14.487 6.504 -7.222 1.00 94.19 115 GLN A C 1
ATOM 917 O O . GLN A 1 115 ? 14.048 5.720 -6.383 1.00 94.19 115 GLN A O 1
ATOM 922 N N . ILE A 1 116 ? 15.355 7.466 -6.897 1.00 93.25 116 ILE A N 1
ATOM 923 C CA . ILE A 1 116 ? 15.775 7.741 -5.517 1.00 93.25 116 ILE A CA 1
ATOM 924 C C . ILE A 1 116 ? 14.566 8.154 -4.671 1.00 93.25 116 ILE A C 1
ATOM 926 O O . ILE A 1 116 ? 14.403 7.655 -3.558 1.00 93.25 116 ILE A O 1
ATOM 930 N N . ASP A 1 117 ? 13.718 9.041 -5.190 1.00 91.94 117 ASP A N 1
ATOM 931 C CA . ASP A 1 117 ? 12.538 9.530 -4.479 1.00 91.94 117 ASP A CA 1
ATOM 932 C C . ASP A 1 117 ? 11.487 8.429 -4.282 1.00 91.94 117 ASP A C 1
ATOM 934 O O . ASP A 1 117 ? 10.924 8.318 -3.195 1.00 91.94 117 ASP A O 1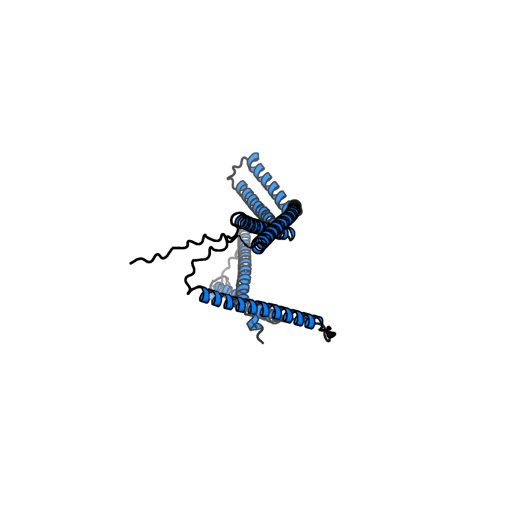
ATOM 938 N N . GLU A 1 118 ? 11.274 7.562 -5.274 1.00 91.88 118 GLU A N 1
ATOM 939 C CA . GLU A 1 118 ? 10.400 6.386 -5.166 1.00 91.88 118 GLU A CA 1
ATOM 940 C C . GLU A 1 118 ? 10.859 5.436 -4.053 1.00 91.88 118 GLU A C 1
ATOM 942 O O . GLU A 1 118 ? 10.053 5.032 -3.212 1.00 91.88 118 GLU A O 1
ATOM 947 N N . LEU A 1 119 ? 12.159 5.127 -3.987 1.00 88.88 119 LEU A N 1
ATOM 948 C CA . LEU A 1 119 ? 12.714 4.295 -2.915 1.00 88.88 119 LEU A CA 1
ATOM 949 C C . LEU A 1 119 ? 12.554 4.960 -1.541 1.00 88.88 119 LEU A C 1
ATOM 951 O O . LEU A 1 119 ? 12.180 4.293 -0.578 1.00 88.88 119 LEU A O 1
ATOM 955 N N . ARG A 1 120 ? 12.769 6.280 -1.440 1.00 87.75 120 ARG A N 1
ATOM 956 C CA . ARG A 1 120 ? 12.529 7.032 -0.195 1.00 87.75 120 ARG A CA 1
ATOM 957 C C . ARG A 1 120 ? 11.068 6.984 0.228 1.00 87.75 120 ARG A C 1
ATOM 959 O O . ARG A 1 120 ? 10.791 6.822 1.411 1.00 87.75 120 ARG A O 1
ATOM 966 N N . GLN A 1 121 ? 10.137 7.119 -0.712 1.00 86.88 121 GLN A N 1
ATOM 967 C 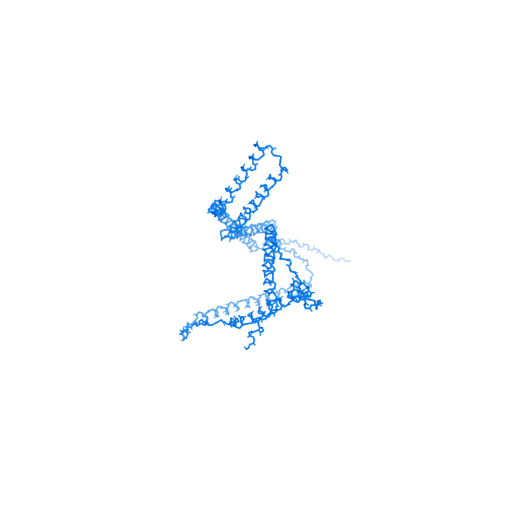CA . GLN A 1 121 ? 8.708 7.038 -0.418 1.00 86.88 121 GLN A CA 1
ATOM 968 C C . GLN A 1 121 ? 8.304 5.639 0.049 1.00 86.88 121 GLN A C 1
ATOM 970 O O . GLN A 1 121 ? 7.526 5.522 0.994 1.00 86.88 121 GLN A O 1
ATOM 975 N N . GLN A 1 122 ? 8.857 4.586 -0.558 1.00 85.44 122 GLN A N 1
ATOM 976 C CA . GLN A 1 122 ? 8.628 3.209 -0.115 1.00 85.44 122 GLN A CA 1
ATOM 977 C C . GLN A 1 122 ? 9.143 2.972 1.308 1.00 85.44 122 GLN A C 1
ATOM 979 O O . GLN A 1 122 ? 8.426 2.397 2.121 1.00 85.44 122 GLN A O 1
ATOM 984 N N . ASP A 1 123 ? 10.336 3.464 1.643 1.00 83.44 123 ASP A N 1
ATOM 985 C CA . ASP A 1 123 ? 10.900 3.342 2.993 1.00 83.44 123 ASP A CA 1
ATOM 986 C C . ASP A 1 123 ? 10.092 4.125 4.033 1.00 83.44 123 ASP A C 1
ATOM 988 O O . ASP A 1 123 ? 9.742 3.590 5.081 1.00 83.44 123 ASP A O 1
ATOM 992 N N . VAL A 1 124 ? 9.678 5.356 3.715 1.00 81.44 124 VAL A N 1
ATOM 993 C CA . VAL A 1 124 ? 8.783 6.138 4.582 1.00 81.44 124 VAL A CA 1
ATOM 994 C C . VAL A 1 124 ? 7.442 5.426 4.781 1.00 81.44 124 VAL A C 1
ATOM 996 O O . VAL A 1 124 ? 6.917 5.425 5.896 1.00 81.44 124 VAL A O 1
ATOM 999 N N . ALA A 1 125 ? 6.889 4.799 3.739 1.00 81.88 125 ALA A N 1
ATOM 1000 C CA . ALA A 1 125 ? 5.654 4.026 3.842 1.00 81.88 125 ALA A CA 1
ATOM 1001 C C . ALA A 1 125 ? 5.829 2.781 4.727 1.00 81.88 125 ALA A C 1
ATOM 1003 O O . ALA A 1 125 ? 4.972 2.514 5.567 1.00 81.88 125 ALA A O 1
ATOM 1004 N N . LEU A 1 126 ? 6.950 2.067 4.598 1.00 80.25 126 LEU A N 1
ATOM 1005 C CA . LEU A 1 126 ? 7.293 0.914 5.434 1.00 80.25 126 LEU A CA 1
ATOM 1006 C C . LEU A 1 126 ? 7.467 1.310 6.906 1.00 80.25 126 LEU A C 1
ATOM 1008 O O . LEU A 1 126 ? 6.873 0.682 7.780 1.00 80.25 126 LEU A O 1
ATOM 1012 N N . VAL A 1 127 ? 8.202 2.392 7.182 1.00 76.38 127 VAL A N 1
ATOM 1013 C CA . VAL A 1 127 ? 8.388 2.927 8.542 1.00 76.38 127 VAL A CA 1
ATOM 1014 C C . VAL A 1 127 ? 7.061 3.412 9.130 1.00 76.38 127 VAL A C 1
ATOM 1016 O O . VAL A 1 127 ? 6.773 3.155 10.291 1.00 76.38 127 VAL A O 1
ATOM 1019 N N . SER A 1 128 ? 6.203 4.056 8.337 1.00 75.81 128 SER A N 1
ATOM 1020 C CA . SER A 1 128 ? 4.877 4.500 8.803 1.00 75.81 128 SER A CA 1
ATOM 1021 C C . SER A 1 128 ? 3.925 3.332 9.084 1.00 75.81 128 SER A C 1
ATOM 1023 O O . SER A 1 128 ? 3.001 3.458 9.886 1.00 75.81 128 SER A O 1
ATOM 1025 N N . GLN A 1 129 ? 4.129 2.191 8.424 1.00 79.50 129 GLN A N 1
ATOM 1026 C CA . GLN A 1 129 ? 3.370 0.966 8.661 1.00 79.50 129 GLN A CA 1
ATOM 1027 C C . GLN A 1 129 ? 3.975 0.082 9.757 1.00 79.50 129 GLN A C 1
ATOM 1029 O O . GLN A 1 129 ? 3.377 -0.958 10.056 1.00 79.50 129 GLN A O 1
ATOM 1034 N N . SER A 1 130 ? 5.104 0.478 10.356 1.00 84.50 130 SER A N 1
ATOM 1035 C CA . SER A 1 130 ? 5.753 -0.305 11.402 1.00 84.50 130 SER A CA 1
ATOM 1036 C C . SER A 1 130 ? 4.854 -0.431 12.642 1.00 84.50 130 SER A C 1
ATOM 1038 O O . SER A 1 130 ? 4.027 0.454 12.909 1.00 84.50 130 SER A O 1
ATOM 1040 N N . PRO A 1 131 ? 4.980 -1.528 13.412 1.00 87.00 131 PRO A N 1
ATOM 1041 C CA . PRO A 1 131 ? 4.266 -1.685 14.677 1.00 87.00 131 PRO A CA 1
ATOM 1042 C C . PRO A 1 131 ? 4.478 -0.492 15.617 1.00 87.00 131 PRO A C 1
ATOM 1044 O O . PRO A 1 131 ? 3.524 -0.004 16.219 1.00 87.00 131 PRO A O 1
ATOM 1047 N N . GLU A 1 132 ? 5.702 0.034 15.665 1.00 88.88 132 GLU A N 1
ATOM 1048 C CA . GLU A 1 132 ? 6.099 1.122 16.557 1.00 88.88 132 GLU A CA 1
ATOM 1049 C C . GLU A 1 132 ? 5.460 2.460 16.157 1.00 88.88 132 GLU A C 1
ATOM 1051 O O . GLU A 1 132 ? 5.023 3.225 17.023 1.00 88.88 132 GLU A O 1
ATOM 1056 N N . ALA A 1 133 ? 5.352 2.737 14.852 1.00 87.44 133 ALA A N 1
ATOM 1057 C CA . ALA A 1 133 ? 4.677 3.926 14.333 1.00 87.44 133 ALA A CA 1
ATOM 1058 C C . ALA A 1 133 ? 3.155 3.877 14.559 1.00 87.44 133 ALA A C 1
ATOM 1060 O O . ALA A 1 133 ? 2.534 4.901 14.855 1.00 87.44 133 ALA A O 1
ATOM 1061 N N . ARG A 1 134 ? 2.544 2.687 14.474 1.00 90.19 134 ARG A N 1
ATOM 1062 C CA . ARG A 1 134 ? 1.119 2.494 14.801 1.00 90.19 134 ARG A CA 1
ATOM 1063 C C . ARG A 1 134 ? 0.846 2.688 16.287 1.00 90.19 134 ARG A C 1
ATOM 1065 O O . ARG A 1 134 ? -0.133 3.340 16.640 1.00 90.19 134 ARG A O 1
ATOM 1072 N N . GLU A 1 135 ? 1.714 2.155 17.141 1.00 91.88 135 GLU A N 1
ATOM 1073 C CA . GLU A 1 135 ? 1.639 2.348 18.590 1.00 91.88 135 GLU A CA 1
ATOM 1074 C C . GLU A 1 135 ? 1.763 3.829 18.962 1.00 91.88 135 GLU A C 1
ATOM 1076 O O . GLU A 1 135 ? 0.974 4.329 19.762 1.00 91.88 135 GLU A O 1
ATOM 1081 N N . LEU A 1 136 ? 2.672 4.564 18.313 1.00 93.00 136 LEU A N 1
ATOM 1082 C CA . LEU A 1 136 ? 2.787 6.009 18.496 1.00 93.00 136 LEU A CA 1
ATOM 1083 C C . LEU A 1 136 ? 1.463 6.727 18.182 1.00 93.00 136 LEU A C 1
ATOM 1085 O O . LEU A 1 136 ? 0.998 7.535 18.985 1.00 93.00 136 LEU A O 1
ATOM 1089 N N . GLY A 1 137 ? 0.827 6.403 17.053 1.00 92.31 137 GLY A N 1
ATOM 1090 C CA . GLY A 1 137 ? -0.475 6.971 16.690 1.00 92.31 137 GLY A CA 1
ATOM 1091 C C . GLY A 1 137 ? -1.592 6.613 17.679 1.00 92.31 137 GLY A C 1
ATOM 1092 O O . GLY A 1 137 ? -2.428 7.460 18.005 1.00 92.31 137 GLY A O 1
ATOM 1093 N N . ALA A 1 138 ? -1.591 5.385 18.205 1.00 94.06 138 ALA A N 1
ATOM 1094 C CA . ALA A 1 138 ? -2.548 4.948 19.220 1.00 94.06 138 ALA A CA 1
ATOM 1095 C C . ALA A 1 138 ? -2.388 5.738 20.530 1.00 94.06 138 ALA A C 1
ATOM 1097 O O . ALA A 1 138 ? -3.372 6.274 21.045 1.00 94.06 138 ALA A O 1
ATOM 1098 N N . LEU A 1 139 ? -1.150 5.893 21.011 1.00 95.12 139 LEU A N 1
ATOM 1099 C CA . LEU A 1 139 ? -0.833 6.687 22.200 1.00 95.12 139 LEU A CA 1
ATOM 1100 C C . LEU A 1 139 ? -1.195 8.168 22.013 1.00 95.12 139 LEU A C 1
ATOM 1102 O O . LEU A 1 139 ? -1.708 8.807 22.931 1.00 95.12 139 LEU A O 1
ATOM 1106 N N . GLU A 1 140 ? -0.984 8.737 20.821 1.00 94.94 140 GLU A N 1
ATOM 1107 C CA . GLU A 1 140 ? -1.372 10.123 20.532 1.00 94.94 140 GLU A CA 1
ATOM 1108 C C . GLU A 1 140 ? -2.893 10.318 20.567 1.00 94.94 140 GLU A C 1
ATOM 1110 O O . GLU A 1 140 ? -3.378 11.326 21.095 1.00 94.94 140 GLU A O 1
ATOM 1115 N N . SER A 1 141 ? -3.650 9.345 20.052 1.00 95.56 141 SER A N 1
ATOM 1116 C CA . SER A 1 141 ? -5.111 9.339 20.126 1.00 95.56 141 SER A CA 1
ATOM 1117 C C . SER A 1 141 ? -5.606 9.201 21.569 1.00 95.56 141 SER A C 1
ATOM 1119 O O . SER A 1 141 ? -6.506 9.935 21.982 1.00 95.56 141 SER A O 1
ATOM 1121 N N . GLU A 1 142 ? -5.008 8.305 22.356 1.00 95.19 142 GLU A N 1
ATOM 1122 C CA . GLU A 1 142 ? -5.328 8.127 23.776 1.00 95.19 142 GLU A CA 1
ATOM 1123 C C . GLU A 1 142 ? -5.059 9.407 24.576 1.00 95.19 142 GLU A C 1
ATOM 1125 O O . GLU A 1 142 ? -5.926 9.885 25.310 1.00 95.19 142 GLU A O 1
ATOM 1130 N N . ARG A 1 143 ? -3.906 10.043 24.349 1.00 96.81 143 ARG A N 1
ATOM 1131 C CA . ARG A 1 143 ? -3.544 11.328 24.957 1.00 96.81 143 ARG A CA 1
ATOM 1132 C C . ARG A 1 143 ? -4.556 12.421 24.623 1.00 96.81 143 ARG A C 1
ATOM 1134 O O . ARG A 1 143 ? -4.934 13.203 25.495 1.00 96.81 143 ARG A O 1
ATOM 1141 N N . ASN A 1 144 ? -4.999 12.507 23.367 1.00 95.75 144 ASN A N 1
ATOM 1142 C CA . ASN A 1 144 ? -6.018 13.475 22.956 1.00 95.75 144 ASN A CA 1
ATOM 1143 C C . ASN A 1 144 ? -7.359 13.216 23.650 1.00 95.75 144 ASN A C 1
ATOM 1145 O O . ASN A 1 144 ? -7.973 14.163 24.141 1.00 95.75 144 ASN A O 1
ATOM 1149 N N . ARG A 1 145 ? -7.779 11.951 23.750 1.00 96.56 145 ARG A N 1
ATOM 1150 C CA . ARG A 1 145 ? -8.996 11.561 24.471 1.00 96.56 145 ARG A CA 1
ATOM 1151 C C . ARG A 1 145 ? -8.932 11.971 25.943 1.00 96.56 145 ARG A C 1
ATOM 1153 O O . ARG A 1 145 ? -9.820 12.679 26.405 1.00 96.56 145 ARG A O 1
ATOM 1160 N N . LEU A 1 146 ? -7.851 11.621 26.642 1.00 95.19 146 LEU A N 1
ATOM 1161 C CA . LEU A 1 146 ? -7.658 11.979 28.052 1.00 95.19 146 LEU A CA 1
ATOM 1162 C C . LEU A 1 146 ? -7.652 13.497 28.275 1.00 95.19 146 LEU A C 1
ATOM 1164 O O . LEU A 1 146 ? -8.181 13.971 29.277 1.00 95.19 146 LEU A O 1
ATOM 1168 N N . ARG A 1 147 ? -7.098 14.284 27.341 1.00 96.06 147 ARG A N 1
ATOM 1169 C CA . ARG A 1 147 ? -7.164 15.753 27.420 1.00 96.06 147 ARG A CA 1
ATOM 1170 C C . ARG A 1 147 ? -8.590 16.284 27.315 1.00 96.06 147 ARG A C 1
ATOM 1172 O O . ARG A 1 147 ? -8.934 17.193 28.065 1.00 96.06 147 ARG A O 1
ATOM 1179 N N . VAL A 1 148 ? -9.399 15.730 26.412 1.00 96.56 148 VAL A N 1
ATOM 1180 C CA . VAL A 1 148 ? -10.814 16.108 26.277 1.00 96.56 148 VAL A CA 1
ATOM 1181 C C . VAL A 1 148 ? -11.583 15.732 27.542 1.00 96.56 148 VAL A C 1
ATOM 1183 O O . VAL A 1 148 ? -12.293 16.575 28.084 1.00 96.56 148 VAL A O 1
ATOM 1186 N N . ASP A 1 149 ? -11.391 14.519 28.063 1.00 93.75 149 ASP A N 1
ATOM 1187 C CA . ASP A 1 149 ? -12.055 14.063 29.291 1.00 93.75 149 ASP A CA 1
ATOM 1188 C C . ASP A 1 149 ? -11.672 14.937 30.500 1.00 93.75 149 ASP A C 1
ATOM 1190 O O . ASP A 1 149 ? -12.530 15.324 31.300 1.00 93.75 149 ASP A O 1
ATOM 1194 N N . LEU A 1 150 ? -10.401 15.338 30.602 1.00 95.56 150 LEU A N 1
ATOM 1195 C CA . LEU A 1 150 ? -9.912 16.269 31.622 1.00 95.56 150 LEU A CA 1
ATOM 1196 C C . LEU A 1 150 ? -10.560 17.654 31.486 1.00 95.56 150 LEU A C 1
ATOM 1198 O O . LEU A 1 150 ? -10.979 18.243 32.482 1.00 95.56 150 LEU A O 1
ATOM 1202 N N . GLU A 1 151 ? -10.679 18.182 30.268 1.00 94.81 151 GLU A N 1
ATOM 1203 C CA . GLU A 1 151 ? -11.331 19.470 30.029 1.00 94.81 151 GLU A CA 1
ATOM 1204 C C . GLU A 1 151 ? -12.828 19.425 30.367 1.00 94.81 151 GLU A C 1
ATOM 1206 O O . GLU A 1 151 ? -13.340 20.327 31.034 1.00 94.81 151 GLU A O 1
ATOM 1211 N N . VAL A 1 152 ? -13.531 18.371 29.947 1.00 95.88 152 VAL A N 1
ATOM 1212 C CA . VAL A 1 152 ? -14.961 18.183 30.222 1.00 95.88 152 VAL A CA 1
ATOM 1213 C C . VAL A 1 152 ? -15.209 18.067 31.724 1.00 95.88 152 VAL A C 1
ATOM 1215 O O . VAL A 1 152 ? -16.046 18.794 32.263 1.00 95.88 152 VAL A O 1
ATOM 1218 N N . THR A 1 153 ? -14.450 17.216 32.419 1.00 93.06 153 THR A N 1
ATOM 1219 C CA . THR A 1 153 ? -14.572 17.055 33.878 1.00 93.06 153 THR A CA 1
ATOM 1220 C C . THR A 1 153 ? -14.175 18.316 34.635 1.00 93.06 153 THR A C 1
ATOM 1222 O O . THR A 1 153 ? -14.856 18.694 35.586 1.00 93.06 153 THR A O 1
ATOM 1225 N N . GLY A 1 154 ? -13.139 19.028 34.188 1.00 92.38 154 GLY A N 1
ATOM 1226 C CA . GLY A 1 154 ? -12.744 20.313 34.762 1.00 92.38 154 GLY A CA 1
ATOM 1227 C C . GLY A 1 154 ? -13.822 21.388 34.610 1.00 92.38 154 GLY A C 1
ATOM 1228 O O . GLY A 1 154 ? -14.096 22.125 35.558 1.00 92.38 154 GLY A O 1
ATOM 1229 N N . ARG A 1 155 ? -14.486 21.454 33.449 1.00 92.50 155 ARG A N 1
ATOM 1230 C CA . ARG A 1 155 ? -15.618 22.365 33.217 1.00 92.50 155 ARG A CA 1
ATOM 1231 C C . ARG A 1 155 ? -16.826 22.003 34.077 1.00 92.50 155 ARG A C 1
ATOM 1233 O O . ARG A 1 155 ? -17.463 22.906 34.611 1.00 92.50 155 ARG A O 1
ATOM 1240 N N . GLU A 1 156 ? -17.137 20.719 34.226 1.00 89.94 156 GLU A N 1
ATOM 1241 C CA . GLU A 1 156 ? -18.237 20.258 35.083 1.00 89.94 156 GLU A CA 1
ATOM 1242 C C . GLU A 1 156 ? -17.965 20.570 36.561 1.00 89.94 156 GLU A C 1
ATOM 1244 O O . GLU A 1 156 ? -18.835 21.101 37.253 1.00 89.94 156 GLU A O 1
ATOM 1249 N N . LEU A 1 157 ? -16.733 20.339 37.026 1.00 90.44 157 LEU A N 1
ATOM 1250 C CA . LEU A 1 157 ? -16.307 20.702 38.376 1.00 90.44 157 LEU A CA 1
ATOM 1251 C C . LEU A 1 157 ? -16.434 22.214 38.607 1.00 90.44 157 LEU A C 1
ATOM 1253 O O . LEU A 1 157 ? -17.012 22.628 39.608 1.00 90.44 157 LEU A O 1
ATOM 1257 N N . ALA A 1 158 ? -15.959 23.035 37.662 1.00 88.00 158 ALA A N 1
ATOM 1258 C CA . ALA A 1 158 ? -16.065 24.491 37.744 1.00 88.00 158 A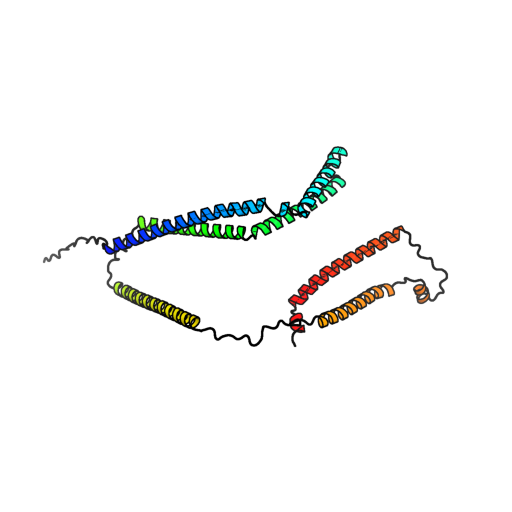LA A CA 1
ATOM 1259 C C . ALA A 1 158 ? -17.530 24.961 37.793 1.00 88.00 158 ALA A C 1
ATOM 1261 O O . ALA A 1 158 ? -17.880 25.814 38.610 1.00 88.00 158 ALA A O 1
ATOM 1262 N N . ARG A 1 159 ? -18.406 24.367 36.969 1.00 87.06 159 ARG A N 1
ATOM 1263 C CA . ARG A 1 159 ? -19.847 24.668 36.959 1.00 87.06 159 ARG A CA 1
ATOM 1264 C C . ARG A 1 159 ? -20.495 24.375 38.306 1.00 87.06 159 ARG A C 1
ATOM 1266 O O . ARG A 1 159 ? -21.174 25.252 38.829 1.00 87.06 159 ARG A O 1
ATOM 1273 N N . ARG A 1 160 ? -20.250 23.194 38.880 1.00 83.50 160 ARG A N 1
ATOM 1274 C CA . ARG A 1 160 ? -20.819 22.807 40.181 1.00 83.50 160 ARG A CA 1
ATOM 1275 C C . ARG A 1 160 ? -20.217 23.578 41.351 1.00 83.50 160 ARG A C 1
ATOM 1277 O O . ARG A 1 160 ? -20.922 23.858 42.306 1.00 83.50 160 ARG A O 1
ATOM 1284 N N . SER A 1 161 ? -18.942 23.968 41.276 1.00 80.19 161 SER A N 1
ATOM 1285 C CA . SER A 1 161 ? -18.318 24.778 42.330 1.00 80.19 161 SER A CA 1
ATOM 1286 C C . SER A 1 161 ? -18.813 26.227 42.363 1.00 80.19 161 SER A C 1
ATOM 1288 O O . SER A 1 161 ? -18.816 26.839 43.425 1.00 80.19 161 SER A O 1
ATOM 1290 N N . VAL A 1 162 ? -19.204 26.784 41.208 1.00 78.25 162 VAL A N 1
ATOM 1291 C CA . VAL A 1 162 ? -19.671 28.178 41.088 1.00 78.25 162 VAL A CA 1
ATOM 1292 C C . VAL A 1 162 ? -21.185 28.275 41.272 1.00 78.25 162 VAL A C 1
ATOM 1294 O O . VAL A 1 162 ? -21.660 29.200 41.923 1.00 78.25 162 VAL A O 1
ATOM 1297 N N . ASN A 1 163 ? -21.934 27.313 40.732 1.00 69.31 163 ASN A N 1
ATOM 1298 C CA . ASN A 1 163 ? -23.380 27.211 40.873 1.00 69.31 163 ASN A CA 1
ATOM 1299 C C . ASN A 1 163 ? -23.717 25.869 41.541 1.00 69.31 163 ASN A C 1
ATOM 1301 O O . ASN A 1 163 ? -24.014 24.907 40.821 1.00 69.31 163 ASN A O 1
ATOM 1305 N N . PRO A 1 164 ? -23.690 25.776 42.886 1.00 62.38 164 PRO A N 1
ATOM 1306 C CA . PRO A 1 164 ? -24.350 24.664 43.555 1.00 62.38 164 PRO A CA 1
ATOM 1307 C C . PRO A 1 164 ? -25.806 24.647 43.073 1.00 62.38 164 PRO A C 1
ATOM 1309 O O . PRO A 1 164 ? -26.392 25.728 42.916 1.00 62.38 164 PRO A O 1
ATOM 1312 N N . PRO A 1 165 ? -26.406 23.485 42.758 1.00 56.34 165 PRO A N 1
ATOM 1313 C CA . PRO A 1 165 ? -27.789 23.433 42.335 1.00 56.34 165 PRO A CA 1
ATOM 1314 C C . PRO A 1 165 ? -28.647 23.888 43.513 1.00 56.34 165 PRO A C 1
ATOM 1316 O O . PRO A 1 165 ? -29.049 23.103 44.370 1.00 56.34 165 PRO A O 1
ATOM 1319 N N . VAL A 1 166 ? -28.948 25.186 43.550 1.00 53.34 166 VAL A N 1
ATOM 1320 C CA . VAL A 1 166 ? -30.113 25.697 44.251 1.00 53.34 166 VAL A CA 1
ATOM 1321 C C . VAL A 1 166 ? -31.258 24.878 43.679 1.00 53.34 166 VAL A C 1
ATOM 1323 O O . VAL A 1 166 ? -31.529 24.946 42.477 1.00 53.34 166 VAL A O 1
ATOM 1326 N N . GLN A 1 167 ? -31.847 24.024 44.522 1.00 54.19 167 GLN A N 1
ATOM 1327 C CA . GLN A 1 167 ? -33.080 23.308 44.210 1.00 54.19 167 GLN A CA 1
ATOM 1328 C C . GLN A 1 167 ? -33.993 24.256 43.436 1.00 54.19 167 GLN A C 1
ATOM 1330 O O . GLN A 1 167 ? -34.083 25.422 43.836 1.00 54.19 167 GLN A O 1
ATOM 1335 N N . PRO A 1 168 ? -34.641 23.813 42.343 1.00 46.09 168 PRO A N 1
ATOM 1336 C CA . PRO A 1 168 ? -35.528 24.692 41.605 1.00 46.09 168 PRO A CA 1
ATOM 1337 C C . PRO A 1 168 ? -36.491 25.299 42.620 1.00 46.09 168 PRO A C 1
ATOM 1339 O O . PRO A 1 168 ? -37.176 24.564 43.336 1.00 46.09 168 PRO A O 1
ATOM 1342 N N . ALA A 1 169 ? -36.450 26.630 42.747 1.00 42.94 169 ALA A N 1
ATOM 1343 C CA . ALA A 1 169 ? -37.371 27.368 43.588 1.00 42.94 169 ALA A CA 1
ATOM 1344 C C . ALA A 1 169 ? -38.762 26.823 43.283 1.00 42.94 169 ALA A C 1
ATOM 1346 O O . ALA A 1 169 ? -39.157 26.772 42.115 1.00 42.94 169 ALA A O 1
ATOM 1347 N N . ALA A 1 170 ? -39.434 26.312 44.316 1.00 40.41 170 ALA A N 1
ATOM 1348 C CA . ALA A 1 170 ? -40.736 25.691 44.182 1.00 40.41 170 ALA A CA 1
ATOM 1349 C C . ALA A 1 170 ? -41.628 26.610 43.331 1.00 40.41 170 ALA A C 1
ATOM 1351 O O . ALA A 1 170 ? -41.892 27.736 43.762 1.00 40.41 170 ALA A O 1
ATOM 1352 N N . PRO A 1 171 ? -42.071 26.188 42.130 1.00 46.31 171 PRO A N 1
ATOM 1353 C CA . PRO A 1 171 ? -43.044 26.968 41.400 1.00 46.31 171 PRO A CA 1
ATOM 1354 C C . PRO A 1 171 ? -44.307 26.997 42.255 1.00 46.31 171 PRO A C 1
ATOM 1356 O O . PRO A 1 171 ? -44.751 25.969 42.779 1.00 46.31 171 PRO A O 1
ATOM 1359 N N . GLU A 1 172 ? -44.822 28.204 42.446 1.00 41.31 172 GLU A N 1
ATOM 1360 C CA . GLU A 1 172 ? -46.012 28.500 43.225 1.00 41.31 172 GLU A CA 1
ATOM 1361 C C . GLU A 1 172 ? -47.114 27.469 42.956 1.00 41.31 172 GLU A C 1
ATOM 1363 O O . GLU A 1 172 ? -47.459 27.143 41.816 1.00 41.31 172 GLU A O 1
ATOM 1368 N N . ALA A 1 173 ? -47.630 26.906 44.044 1.00 41.06 173 ALA A N 1
ATOM 1369 C CA . ALA A 1 173 ? -48.584 25.818 44.022 1.00 41.06 173 ALA A CA 1
ATOM 1370 C C . ALA A 1 173 ? -49.912 26.258 43.383 1.00 41.06 173 ALA A C 1
ATOM 1372 O O . ALA A 1 173 ? -50.789 26.801 44.047 1.00 41.06 173 ALA A O 1
ATOM 1373 N N . LYS A 1 174 ? -50.094 25.941 42.097 1.00 51.84 174 LYS A N 1
ATOM 1374 C CA . LYS A 1 174 ? -51.419 25.739 41.497 1.00 51.84 174 LYS A CA 1
ATOM 1375 C C . LYS A 1 174 ? -51.810 24.266 41.705 1.00 51.84 174 LYS A C 1
ATOM 1377 O O . LYS A 1 174 ? -51.077 23.391 41.235 1.00 51.84 174 LYS A O 1
ATOM 1382 N N . PRO A 1 175 ? -52.937 23.950 42.369 1.00 48.09 175 PRO A N 1
ATOM 1383 C CA . PRO A 1 175 ? -53.253 22.596 42.847 1.00 48.09 175 PRO A CA 1
ATOM 1384 C C . PRO A 1 175 ? -53.583 21.551 41.758 1.00 48.09 175 PRO A C 1
ATOM 1386 O O . PRO A 1 175 ? -54.036 20.469 42.090 1.00 48.09 175 PRO A O 1
ATOM 1389 N N . GLY A 1 176 ? -53.324 21.815 40.470 1.00 55.62 176 GLY A N 1
ATOM 1390 C CA . GLY A 1 176 ? -53.556 20.853 39.377 1.00 55.62 176 GLY A CA 1
ATOM 1391 C C . GLY A 1 176 ? -52.306 20.163 38.810 1.00 55.62 176 GLY A C 1
ATOM 1392 O O . GLY A 1 176 ? -52.431 19.147 38.134 1.00 55.62 176 GLY A O 1
ATOM 1393 N N . HIS A 1 177 ? -51.097 20.692 39.049 1.00 54.22 177 HIS A N 1
ATOM 1394 C CA . HIS A 1 177 ? -49.864 20.162 38.432 1.00 54.22 177 HIS A CA 1
ATOM 1395 C C . HIS A 1 177 ? -49.107 19.151 39.309 1.00 54.22 177 HIS A C 1
ATOM 1397 O O . HIS A 1 177 ? -48.335 18.354 38.780 1.00 54.22 177 HIS A O 1
ATOM 1403 N N . ARG A 1 178 ? -49.327 19.138 40.632 1.00 53.84 178 ARG A N 1
ATOM 1404 C CA . ARG A 1 178 ? -48.650 18.198 41.546 1.00 53.84 178 ARG A CA 1
ATOM 1405 C C . ARG A 1 178 ? -49.053 16.749 41.297 1.00 53.84 178 ARG A C 1
ATOM 1407 O O . ARG A 1 178 ? -48.174 15.898 41.254 1.00 53.84 178 ARG A O 1
ATOM 1414 N N . ASP A 1 179 ? -50.331 16.492 41.040 1.00 59.69 179 ASP A N 1
ATOM 1415 C CA . ASP A 1 179 ? -50.821 15.130 40.808 1.00 59.69 179 ASP A CA 1
ATOM 1416 C C . ASP A 1 179 ? -50.308 14.570 39.478 1.00 59.69 179 ASP A C 1
ATOM 1418 O O . ASP A 1 179 ? -49.931 13.405 39.396 1.00 59.69 179 ASP A O 1
ATOM 1422 N N . GLN A 1 180 ? -50.185 15.415 38.448 1.00 60.78 180 GLN A N 1
ATOM 1423 C CA . GLN A 1 180 ? -49.628 15.007 37.154 1.00 60.78 180 GLN A CA 1
ATOM 1424 C C . GLN A 1 180 ? -48.120 14.742 37.225 1.00 60.78 180 GLN A C 1
ATOM 1426 O O . GLN A 1 180 ? -47.632 13.800 36.604 1.00 60.78 180 GLN A O 1
ATOM 1431 N N . VAL A 1 181 ? -47.372 15.551 37.983 1.00 67.56 181 VAL A N 1
ATOM 1432 C CA . VAL A 1 181 ? -45.928 15.352 38.183 1.00 67.56 181 VAL A CA 1
ATOM 1433 C C . VAL A 1 181 ? -45.663 14.138 39.072 1.00 67.56 181 VAL A C 1
ATOM 1435 O O . VAL A 1 181 ? -44.794 13.335 38.747 1.00 67.56 181 VAL A O 1
ATOM 1438 N N . ALA A 1 182 ? -46.443 13.942 40.138 1.00 71.50 182 ALA A N 1
ATOM 1439 C CA . ALA A 1 182 ? -46.351 12.759 40.991 1.00 71.50 182 ALA A CA 1
ATOM 1440 C C . ALA A 1 182 ? -46.699 11.474 40.223 1.00 71.50 182 ALA A C 1
ATOM 1442 O O . ALA A 1 182 ? -46.017 10.463 40.383 1.00 71.50 182 ALA A O 1
ATOM 1443 N N . LEU A 1 183 ? -47.704 11.518 39.340 1.00 77.56 183 LEU A N 1
ATOM 1444 C CA . LEU A 1 183 ? -48.073 10.383 38.495 1.00 77.56 183 LEU A CA 1
ATOM 1445 C C . LEU A 1 183 ? -46.983 10.052 37.465 1.00 77.56 183 LEU A C 1
ATOM 1447 O O . LEU A 1 183 ? -46.653 8.880 37.289 1.00 77.56 183 LEU A O 1
ATOM 1451 N N . LYS A 1 184 ? -46.381 11.065 36.826 1.00 77.31 184 LYS A N 1
ATOM 1452 C CA . LYS A 1 184 ? -45.241 10.873 35.912 1.00 77.31 184 LYS A CA 1
ATOM 1453 C C . LYS A 1 184 ? -44.025 10.304 36.638 1.00 77.31 184 LYS A C 1
ATOM 1455 O O . LYS A 1 184 ? -43.457 9.322 36.180 1.00 77.31 184 LYS A O 1
ATOM 1460 N N . LEU A 1 185 ? -43.693 10.840 37.810 1.00 83.56 185 LEU A N 1
ATOM 1461 C CA . LEU A 1 185 ? -42.575 10.358 38.620 1.00 83.56 185 LEU A CA 1
ATOM 1462 C C . LEU A 1 185 ? -42.796 8.914 39.101 1.00 83.56 185 LEU A C 1
ATOM 1464 O O . LEU A 1 185 ? -41.865 8.112 39.112 1.00 83.56 185 LEU A O 1
ATOM 1468 N N . ALA A 1 186 ? -44.034 8.550 39.445 1.00 82.00 186 ALA A N 1
ATOM 1469 C CA . ALA A 1 186 ? -44.389 7.174 39.780 1.00 82.00 186 ALA A CA 1
ATOM 1470 C C . ALA A 1 186 ? -44.243 6.233 38.571 1.00 82.00 186 ALA A C 1
ATOM 1472 O O . ALA A 1 186 ? -43.734 5.121 38.716 1.00 82.00 186 ALA A O 1
ATOM 1473 N N . GLN A 1 187 ? -44.644 6.670 37.372 1.00 84.25 187 GLN A N 1
ATOM 1474 C CA . GLN A 1 187 ? -44.448 5.903 36.138 1.00 84.25 187 GLN A CA 1
ATOM 1475 C C . GLN A 1 187 ? -42.963 5.738 35.791 1.00 84.25 187 GLN A C 1
ATOM 1477 O O . GLN A 1 187 ? -42.541 4.631 35.456 1.00 84.25 187 GLN A O 1
ATOM 1482 N N . GLU A 1 188 ? -42.164 6.794 35.928 1.00 88.00 188 GLU A N 1
ATOM 1483 C CA . GLU A 1 188 ? -40.715 6.765 35.708 1.00 88.00 188 GLU A CA 1
ATOM 1484 C C . GLU A 1 188 ? -40.009 5.850 36.713 1.00 88.00 188 GLU A C 1
ATOM 1486 O O . GLU A 1 188 ? -39.193 5.020 36.319 1.00 88.00 188 GLU A O 1
ATOM 1491 N N . TYR A 1 189 ? -40.382 5.912 37.995 1.00 90.69 189 TYR A N 1
ATOM 1492 C CA . TYR A 1 189 ? -39.859 5.012 39.024 1.00 90.69 189 TYR A CA 1
ATOM 1493 C C . TYR A 1 189 ? -40.186 3.544 38.722 1.00 90.69 189 TYR A C 1
ATOM 1495 O O . TYR A 1 189 ? -39.331 2.665 38.852 1.00 90.69 189 TYR A O 1
ATOM 1503 N N . LEU A 1 190 ? -41.412 3.261 38.269 1.00 90.69 190 LEU A N 1
ATOM 1504 C CA . LEU A 1 190 ? -41.806 1.916 37.849 1.00 90.69 190 LEU A CA 1
ATOM 1505 C C . LEU A 1 190 ? -41.048 1.458 36.596 1.00 90.69 190 LEU A C 1
ATOM 1507 O O . LEU A 1 190 ? -40.664 0.290 36.525 1.00 90.69 190 LEU A O 1
ATOM 1511 N N . GLY A 1 191 ? -40.801 2.353 35.637 1.00 92.88 191 GLY A N 1
ATOM 1512 C CA . GLY A 1 191 ? -39.982 2.079 34.455 1.00 92.88 191 GLY A CA 1
ATOM 1513 C C . GLY A 1 191 ? -38.535 1.754 34.823 1.00 92.88 191 GLY A C 1
ATOM 1514 O O . GLY A 1 191 ? -38.007 0.723 34.408 1.00 92.88 191 GLY A O 1
ATOM 1515 N N . LEU A 1 192 ? -37.931 2.567 35.690 1.00 91.81 192 LEU A N 1
ATOM 1516 C CA . LEU A 1 192 ? -36.566 2.374 36.168 1.00 91.81 192 LEU A CA 1
ATOM 1517 C C . LEU A 1 192 ? -36.421 1.066 36.955 1.00 91.81 192 LEU A C 1
ATOM 1519 O O . LEU A 1 192 ? -35.475 0.312 36.741 1.00 91.81 192 LEU A O 1
ATOM 1523 N N . LYS A 1 193 ? -37.394 0.744 37.815 1.00 93.44 193 LYS A N 1
ATOM 1524 C CA . LYS A 1 193 ? -37.414 -0.515 38.572 1.00 93.44 193 LYS A CA 1
ATOM 1525 C C . LYS A 1 193 ? -37.532 -1.742 37.665 1.00 93.44 193 LYS A C 1
ATOM 1527 O O . LYS A 1 193 ? -36.916 -2.767 37.953 1.00 93.44 193 LYS A O 1
ATOM 1532 N N . ARG A 1 194 ? -38.313 -1.657 36.581 1.00 92.62 194 ARG A N 1
ATOM 1533 C CA . ARG A 1 194 ? -38.410 -2.731 35.577 1.00 92.62 194 ARG A CA 1
ATOM 1534 C C . ARG A 1 194 ? -37.096 -2.901 34.830 1.00 92.62 194 ARG A C 1
ATOM 1536 O O . ARG A 1 194 ? -36.616 -4.023 34.753 1.00 92.62 194 ARG A O 1
ATOM 1543 N N . SER A 1 195 ? -36.499 -1.802 34.373 1.00 88.56 195 SER A N 1
ATOM 1544 C CA . SER A 1 195 ? -35.216 -1.835 33.667 1.00 88.56 195 SER A CA 1
ATOM 1545 C C . SER A 1 195 ? -34.097 -2.404 34.541 1.00 88.56 195 SER A C 1
ATOM 1547 O O . SER A 1 195 ? -33.360 -3.278 34.098 1.00 88.56 195 SER A O 1
ATOM 1549 N N . TYR A 1 196 ? -34.025 -2.000 35.813 1.00 95.31 196 TYR A N 1
ATOM 1550 C CA . TYR A 1 196 ? -33.078 -2.580 36.765 1.00 95.31 196 TYR A CA 1
ATOM 1551 C C . TYR A 1 196 ? -33.266 -4.096 36.893 1.00 95.31 196 TYR A C 1
ATOM 1553 O O . TYR A 1 196 ? -32.302 -4.845 36.784 1.00 95.31 196 TYR A O 1
ATOM 1561 N N . LYS A 1 197 ? -34.515 -4.555 37.055 1.00 94.81 197 LYS A N 1
ATOM 1562 C CA . LYS A 1 197 ? -34.830 -5.984 37.175 1.00 94.81 197 LYS A CA 1
ATOM 1563 C C . LYS A 1 197 ? -34.475 -6.773 35.907 1.00 94.81 197 LYS A C 1
ATOM 1565 O O . LYS A 1 197 ? -34.025 -7.912 35.991 1.00 94.81 197 LYS A O 1
ATOM 1570 N N . GLU A 1 198 ? -34.683 -6.191 34.735 1.00 95.81 198 GLU A N 1
ATOM 1571 C CA . GLU A 1 198 ? -34.331 -6.801 33.450 1.00 95.81 198 GLU A CA 1
ATOM 1572 C C . GLU A 1 198 ? -32.812 -6.939 33.283 1.00 95.81 198 GLU A C 1
ATOM 1574 O O . GLU A 1 198 ? -32.323 -7.989 32.870 1.00 95.81 198 GLU A O 1
ATOM 1579 N N . VAL A 1 199 ? -32.048 -5.923 33.688 1.00 95.50 199 VAL A N 1
ATOM 1580 C CA . VAL A 1 199 ? -30.581 -5.986 33.663 1.00 95.50 199 VAL A CA 1
ATOM 1581 C C . VAL A 1 199 ? -30.060 -7.015 34.664 1.00 95.50 199 VAL A C 1
ATOM 1583 O O . VAL A 1 199 ? -29.202 -7.816 34.306 1.00 95.50 199 VAL A O 1
ATOM 1586 N N . THR A 1 200 ? -30.588 -7.054 35.893 1.00 95.00 200 THR A N 1
ATOM 1587 C CA . THR A 1 200 ? -30.143 -8.043 36.890 1.00 95.00 200 THR A CA 1
ATOM 1588 C C . THR A 1 200 ? -30.445 -9.469 36.447 1.00 95.00 200 THR A C 1
ATOM 1590 O O . THR A 1 200 ? -29.577 -10.327 36.534 1.00 95.00 200 THR A O 1
ATOM 1593 N N . THR A 1 201 ? -31.638 -9.712 35.900 1.00 95.19 201 THR A N 1
ATOM 1594 C CA . THR A 1 201 ? -31.997 -11.039 35.371 1.00 95.19 201 THR A CA 1
ATOM 1595 C C . THR A 1 201 ? -31.153 -11.419 34.156 1.00 95.19 201 THR A C 1
ATOM 1597 O O . THR A 1 201 ? -30.711 -12.556 34.059 1.00 95.19 201 THR A O 1
ATOM 1600 N N . SER A 1 202 ? -30.837 -10.466 33.273 1.00 93.12 202 SER A N 1
ATOM 1601 C CA . SER A 1 202 ? -29.927 -10.706 32.145 1.00 93.12 202 SER A CA 1
ATOM 1602 C C . SER A 1 202 ? -28.512 -11.069 32.605 1.00 93.12 202 SER A C 1
ATOM 1604 O O . SER A 1 202 ? -27.875 -11.929 32.001 1.00 93.12 202 SER A O 1
ATOM 1606 N N . LEU A 1 203 ? -28.009 -10.436 33.671 1.00 95.06 203 LEU A N 1
ATOM 1607 C CA . LEU A 1 203 ? -26.705 -10.770 34.251 1.00 95.06 203 LEU A CA 1
ATOM 1608 C C . LEU A 1 203 ? -26.702 -12.170 34.869 1.00 95.06 203 LEU A C 1
ATOM 1610 O O . LEU A 1 203 ? -25.768 -12.930 34.622 1.00 95.06 203 LEU A O 1
ATOM 1614 N N . GLU A 1 204 ? -27.753 -12.527 35.608 1.00 94.06 204 GLU A N 1
ATOM 1615 C CA . GLU A 1 204 ? -27.922 -13.869 36.178 1.00 94.06 204 GLU A CA 1
ATOM 1616 C C . GLU A 1 204 ? -27.994 -14.945 35.080 1.00 94.06 204 GLU A C 1
ATOM 1618 O O . GLU A 1 204 ? -27.328 -15.975 35.184 1.00 94.06 204 GLU A O 1
ATOM 1623 N N . ASP A 1 205 ? -28.720 -14.689 33.987 1.00 93.06 205 ASP A N 1
ATOM 1624 C CA . ASP A 1 205 ? -28.803 -15.585 32.826 1.00 93.06 205 ASP A CA 1
ATOM 1625 C C . ASP A 1 205 ? -27.448 -15.761 32.126 1.00 93.06 205 ASP A C 1
ATOM 1627 O O . ASP A 1 205 ? -27.087 -16.868 31.715 1.00 93.06 205 ASP A O 1
ATOM 1631 N N . ILE A 1 206 ? -26.685 -14.674 31.969 1.00 92.50 206 ILE A N 1
ATOM 1632 C CA . ILE A 1 206 ? -25.336 -14.716 31.395 1.00 92.50 206 ILE A CA 1
ATOM 1633 C C . ILE A 1 206 ? -24.408 -15.526 32.304 1.00 92.50 206 ILE A C 1
ATOM 1635 O O . ILE A 1 206 ? -23.706 -16.410 31.816 1.00 92.50 206 ILE A O 1
ATOM 1639 N N . GLU A 1 207 ? -24.436 -15.283 33.614 1.00 89.25 207 GLU A N 1
ATOM 1640 C CA . GLU A 1 207 ? -23.624 -16.019 34.585 1.00 89.25 207 GLU A CA 1
ATOM 1641 C C . GLU A 1 207 ? -23.994 -17.511 34.619 1.00 89.25 207 GLU A C 1
ATOM 1643 O O . GLU A 1 207 ? -23.111 -18.370 34.657 1.00 89.25 207 GLU A O 1
ATOM 1648 N N . ALA A 1 208 ? -25.284 -17.845 34.530 1.00 87.12 208 ALA A N 1
ATOM 1649 C CA . ALA A 1 208 ? -25.751 -19.225 34.435 1.00 87.12 208 ALA A CA 1
ATOM 1650 C C . ALA A 1 208 ? -25.254 -19.907 33.149 1.00 87.12 208 ALA A C 1
ATOM 1652 O O . ALA A 1 208 ? -24.778 -21.041 33.199 1.00 87.12 208 ALA A O 1
ATOM 1653 N N . LYS A 1 209 ? -25.296 -19.212 32.004 1.00 83.69 209 LYS A N 1
ATOM 1654 C CA . LYS A 1 209 ? -24.763 -19.711 30.721 1.00 83.69 209 LYS A CA 1
ATOM 1655 C C . LYS A 1 209 ? -23.245 -19.877 30.738 1.00 83.69 209 LYS A C 1
ATOM 1657 O O . LYS A 1 209 ? -22.744 -20.837 30.155 1.00 83.69 209 LYS A O 1
ATOM 1662 N N . LEU A 1 210 ? -22.521 -18.986 31.413 1.00 81.50 210 LEU A N 1
ATOM 1663 C CA . LEU A 1 210 ? -21.078 -19.104 31.636 1.00 81.50 210 LEU A CA 1
ATOM 1664 C C . LEU A 1 210 ? -20.755 -20.329 32.495 1.00 81.50 210 LEU A C 1
ATOM 1666 O O . LEU A 1 210 ? -19.958 -21.156 32.074 1.00 81.50 210 LEU A O 1
ATOM 1670 N N . LYS A 1 211 ? -21.451 -20.527 33.621 1.00 77.81 211 LYS A N 1
ATOM 1671 C CA . LYS A 1 211 ? -21.279 -21.716 34.478 1.00 77.81 211 LYS A CA 1
ATOM 1672 C C . LYS A 1 211 ? -21.646 -23.020 33.769 1.00 77.81 211 LYS A C 1
ATOM 1674 O O . LYS A 1 211 ? -20.996 -24.036 33.991 1.00 77.81 211 LYS A O 1
ATOM 1679 N N . LEU A 1 212 ? -22.665 -23.002 32.909 1.00 69.88 212 LEU A N 1
ATOM 1680 C CA . LEU A 1 212 ? -23.000 -24.140 32.050 1.00 69.88 212 LEU A CA 1
ATOM 1681 C C . LEU A 1 212 ? -21.903 -24.395 31.011 1.00 69.88 212 LEU A C 1
ATOM 1683 O O . LEU A 1 212 ? -21.571 -25.550 30.789 1.00 69.88 212 LEU A O 1
ATOM 1687 N N . SER A 1 213 ? -21.319 -23.348 30.420 1.00 60.38 213 SER A N 1
ATOM 1688 C CA . SER A 1 213 ? -20.229 -23.466 29.438 1.00 60.38 213 SER A CA 1
ATOM 1689 C C . SER A 1 213 ? -18.923 -23.959 30.069 1.00 60.38 213 SER A C 1
ATOM 1691 O O . SER A 1 213 ? -18.268 -24.820 29.491 1.00 60.38 213 SER A O 1
ATOM 1693 N N . ASP A 1 214 ? -18.587 -23.490 31.274 1.00 63.28 214 ASP A N 1
ATOM 1694 C CA . ASP A 1 214 ? -17.440 -23.971 32.060 1.00 63.28 214 ASP A CA 1
ATOM 1695 C C . ASP A 1 214 ? -17.669 -25.390 32.615 1.00 63.28 214 ASP A C 1
ATOM 1697 O O . ASP A 1 214 ? -16.723 -26.147 32.828 1.00 63.28 214 ASP A O 1
ATOM 1701 N N . GLY A 1 215 ? -18.933 -25.764 32.849 1.00 55.53 215 GLY A N 1
ATOM 1702 C CA . GLY A 1 215 ? -19.353 -27.076 33.344 1.00 55.53 215 GLY A CA 1
ATOM 1703 C C . GLY A 1 215 ? -19.523 -28.148 32.265 1.00 55.53 215 GLY A C 1
ATOM 1704 O O . GLY A 1 215 ? -19.692 -29.324 32.608 1.00 55.53 215 GLY A O 1
ATOM 1705 N N . VAL A 1 216 ? -19.446 -27.794 30.975 1.00 52.34 216 VAL A N 1
ATOM 1706 C CA . VAL A 1 216 ? -19.246 -28.788 29.917 1.00 52.34 216 VAL A CA 1
ATOM 1707 C C . VAL A 1 216 ? -17.818 -29.288 30.071 1.00 52.34 216 VAL A C 1
ATOM 1709 O O . VAL A 1 216 ? -16.882 -28.764 29.472 1.00 52.34 216 VAL A O 1
ATOM 1712 N N . GLN A 1 217 ? -17.648 -30.330 30.890 1.00 57.50 217 GLN A N 1
ATOM 1713 C CA . GLN A 1 217 ? -16.471 -31.178 30.786 1.00 57.50 217 GLN A CA 1
ATOM 1714 C C . GLN A 1 217 ? -16.272 -31.462 29.301 1.00 57.50 217 GLN A C 1
ATOM 1716 O O . GLN A 1 217 ? -17.244 -31.885 28.663 1.00 57.50 217 GLN A O 1
ATOM 1721 N N . PRO A 1 218 ? -15.085 -31.204 28.726 1.00 55.94 218 PRO A N 1
ATOM 1722 C CA . PRO A 1 218 ? -14.856 -31.517 27.336 1.00 55.94 218 PRO A CA 1
ATOM 1723 C C . PRO A 1 218 ? -15.132 -33.008 27.204 1.00 55.94 218 PRO A C 1
ATOM 1725 O O . PRO A 1 218 ? -14.353 -33.837 27.679 1.00 55.94 218 PRO A O 1
ATOM 1728 N N . THR A 1 219 ? -16.269 -33.361 26.596 1.00 58.09 219 THR A N 1
ATOM 1729 C CA . THR A 1 219 ? -16.445 -34.668 25.973 1.00 58.09 219 THR A CA 1
ATOM 1730 C C . THR A 1 219 ? -15.139 -34.893 25.256 1.00 58.09 219 THR A C 1
ATOM 1732 O O . THR A 1 219 ? -14.773 -34.048 24.442 1.00 58.09 219 THR A O 1
ATOM 1735 N N . GLN A 1 220 ? -14.386 -35.916 25.657 1.00 60.81 220 GLN A N 1
ATOM 1736 C CA . GLN A 1 220 ? -13.084 -36.203 25.078 1.00 60.81 220 GLN A CA 1
ATOM 1737 C C . GLN A 1 220 ? -13.315 -36.359 23.578 1.00 60.81 220 GLN A C 1
ATOM 1739 O O . GLN A 1 220 ? -13.784 -37.403 23.123 1.00 60.81 220 GLN A O 1
ATOM 1744 N N . LEU A 1 221 ? -13.095 -35.278 22.825 1.00 63.38 221 LEU A N 1
ATOM 1745 C CA . LEU A 1 221 ? -13.289 -35.237 21.390 1.00 63.38 221 LEU A CA 1
ATOM 1746 C C . LEU A 1 221 ? -12.143 -36.064 20.838 1.00 63.38 221 LEU A C 1
ATOM 1748 O O . LEU A 1 221 ? -11.043 -35.575 20.589 1.00 63.38 221 LEU A O 1
ATOM 1752 N N . ARG A 1 222 ? -12.381 -37.370 20.744 1.00 73.12 222 ARG A N 1
ATOM 1753 C CA . ARG A 1 222 ? -11.478 -38.276 20.069 1.00 73.12 222 ARG A CA 1
ATOM 1754 C C . ARG A 1 222 ? -11.592 -37.941 18.594 1.00 73.12 222 ARG A C 1
ATOM 1756 O O . ARG A 1 222 ? -12.624 -38.193 17.977 1.00 73.12 222 ARG A O 1
ATOM 1763 N N . VAL A 1 223 ? -10.536 -37.348 18.054 1.00 72.19 223 VAL A N 1
ATOM 1764 C CA . VAL A 1 223 ? -10.379 -37.164 16.613 1.00 72.19 223 VAL A CA 1
ATOM 1765 C C . VAL A 1 223 ? -10.391 -38.562 15.995 1.00 72.19 223 VAL A C 1
ATOM 1767 O O . VAL A 1 223 ? -9.430 -39.316 16.146 1.00 72.19 223 VAL A O 1
ATOM 1770 N N . LEU A 1 224 ? -11.529 -38.948 15.413 1.00 77.69 224 LEU A N 1
ATOM 1771 C CA . LEU A 1 224 ? -11.703 -40.253 14.776 1.00 77.69 224 LEU A CA 1
ATOM 1772 C C . LEU A 1 224 ? -10.963 -40.281 13.434 1.00 77.69 224 LEU A C 1
ATOM 1774 O O . LEU A 1 224 ? -10.289 -41.259 13.129 1.00 77.69 224 LEU A O 1
ATOM 1778 N N . GLU A 1 225 ? -11.024 -39.167 12.700 1.00 77.06 225 GLU A N 1
ATOM 1779 C CA . GLU A 1 225 ? -10.270 -38.926 11.473 1.00 77.06 225 GLU A CA 1
ATOM 1780 C C . GLU A 1 225 ? -9.631 -37.529 11.510 1.00 77.06 225 GLU A C 1
ATOM 1782 O O . GLU A 1 225 ? -10.314 -36.546 11.818 1.00 77.06 225 GLU A O 1
ATOM 1787 N N . PRO A 1 226 ? -8.320 -37.413 11.235 1.00 81.19 226 PRO A N 1
ATOM 1788 C CA . PRO A 1 226 ? -7.663 -36.121 11.098 1.00 81.19 226 PRO A CA 1
ATOM 1789 C C . PRO A 1 226 ? -8.178 -35.389 9.852 1.00 81.19 226 PRO A C 1
ATOM 1791 O O . PRO A 1 226 ? -8.569 -36.011 8.866 1.00 81.19 226 PRO A O 1
ATOM 1794 N N . ALA A 1 227 ? -8.146 -34.054 9.879 1.00 78.69 227 ALA A N 1
ATOM 1795 C CA . ALA A 1 227 ? -8.516 -33.241 8.726 1.00 78.69 227 ALA A CA 1
ATOM 1796 C C . ALA A 1 227 ? -7.610 -33.579 7.532 1.00 78.69 227 ALA A C 1
ATOM 1798 O O . ALA A 1 227 ? -6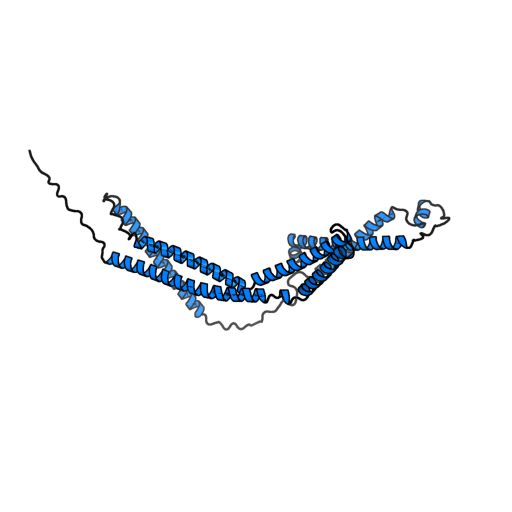.412 -33.289 7.555 1.00 78.69 227 ALA A O 1
ATOM 1799 N N . ASN A 1 228 ? -8.180 -34.201 6.499 1.00 80.31 228 ASN A N 1
ATOM 1800 C CA . ASN A 1 228 ? -7.449 -34.479 5.273 1.00 80.31 228 ASN A CA 1
ATOM 1801 C C . ASN A 1 228 ? -7.404 -33.216 4.406 1.00 80.31 228 ASN A C 1
ATOM 1803 O O . ASN A 1 228 ? -8.425 -32.555 4.195 1.00 80.31 228 ASN A O 1
ATOM 1807 N N . LEU A 1 229 ? -6.220 -32.883 3.898 1.00 81.06 229 LEU A N 1
ATOM 1808 C CA . LEU A 1 229 ? -6.098 -31.840 2.891 1.00 81.06 229 LEU A CA 1
ATOM 1809 C C . LEU A 1 229 ? -6.592 -32.392 1.555 1.00 81.06 229 LEU A C 1
ATOM 1811 O O . LEU A 1 229 ? -6.396 -33.562 1.236 1.00 81.06 229 LEU A O 1
ATOM 1815 N N . ALA A 1 230 ? -7.225 -31.540 0.755 1.00 77.81 230 ALA A N 1
ATOM 1816 C CA . ALA A 1 230 ? -7.608 -31.930 -0.591 1.00 77.81 230 ALA A CA 1
ATOM 1817 C C . ALA A 1 230 ? -6.345 -32.272 -1.405 1.00 77.81 230 ALA A C 1
ATOM 1819 O O . ALA A 1 230 ? -5.502 -31.408 -1.646 1.00 77.81 230 ALA A O 1
ATOM 1820 N N . GLU A 1 231 ? -6.225 -33.527 -1.841 1.00 80.50 231 GLU A N 1
ATOM 1821 C CA . GLU A 1 231 ? -5.126 -33.995 -2.702 1.00 80.50 231 GLU A CA 1
ATOM 1822 C C . GLU A 1 231 ? -5.186 -33.370 -4.108 1.00 80.50 231 GLU A C 1
ATOM 1824 O O . GLU A 1 231 ? -4.186 -33.301 -4.824 1.00 80.50 231 GLU A O 1
ATOM 1829 N N . GLY A 1 232 ? -6.367 -32.884 -4.500 1.00 75.75 232 GLY A N 1
ATOM 1830 C CA . GLY A 1 232 ? -6.630 -32.245 -5.781 1.00 75.75 232 GLY A CA 1
ATOM 1831 C C . GLY A 1 232 ? -7.153 -30.811 -5.643 1.00 75.75 232 GLY A C 1
ATOM 1832 O O . GLY A 1 232 ? -7.648 -30.408 -4.590 1.00 75.75 232 GLY A O 1
ATOM 1833 N N . PRO A 1 233 ? -7.069 -30.014 -6.721 1.00 70.75 233 PRO A N 1
ATOM 1834 C CA . PRO A 1 233 ? -7.614 -28.663 -6.731 1.00 70.75 233 PRO A CA 1
ATOM 1835 C C . PRO A 1 233 ? -9.143 -28.701 -6.586 1.00 70.75 233 PRO A C 1
ATOM 1837 O O . PRO A 1 233 ? -9.826 -29.284 -7.421 1.00 70.75 233 PRO A O 1
ATOM 1840 N N . VAL A 1 234 ? -9.672 -28.025 -5.561 1.00 73.19 234 VAL A N 1
ATOM 1841 C CA . VAL A 1 234 ? -11.121 -27.914 -5.281 1.00 73.19 234 VAL A CA 1
ATOM 1842 C C . VAL A 1 234 ? -11.884 -27.307 -6.467 1.00 73.19 234 VAL A C 1
ATOM 1844 O O . VAL A 1 234 ? -13.007 -27.697 -6.765 1.00 73.19 234 VAL A O 1
ATOM 1847 N N . SER A 1 235 ? -11.249 -26.378 -7.183 1.00 71.62 235 SER A N 1
ATOM 1848 C CA . SER A 1 235 ? -11.718 -25.808 -8.449 1.00 71.62 235 SER A CA 1
ATOM 1849 C C . SER A 1 235 ? -10.646 -24.880 -9.036 1.00 71.62 235 SER A C 1
ATOM 1851 O O . SER A 1 235 ? -9.912 -24.276 -8.248 1.00 71.62 235 SER A O 1
ATOM 1853 N N . PRO A 1 236 ? -10.588 -24.642 -10.363 1.00 72.88 236 PRO A N 1
ATOM 1854 C CA . PRO A 1 236 ? -11.092 -25.443 -11.486 1.00 72.88 236 PRO A CA 1
ATOM 1855 C C . PRO A 1 236 ? -10.061 -26.486 -11.981 1.00 72.88 236 PRO A C 1
ATOM 1857 O O . PRO A 1 236 ? -8.869 -26.421 -11.669 1.00 72.88 236 PRO A O 1
ATOM 1860 N N . ASN A 1 237 ? -10.507 -27.436 -12.812 1.00 79.25 237 ASN A N 1
ATOM 1861 C CA . ASN A 1 237 ? -9.649 -28.477 -13.390 1.00 79.25 237 ASN A CA 1
ATOM 1862 C C . ASN A 1 237 ? -8.558 -27.880 -14.297 1.00 79.25 237 ASN A C 1
ATOM 1864 O O . ASN A 1 237 ? -8.831 -27.443 -15.417 1.00 79.25 237 ASN A O 1
ATOM 1868 N N . ARG A 1 238 ? -7.299 -27.920 -13.838 1.00 84.25 238 ARG A N 1
ATOM 1869 C CA . ARG A 1 238 ? -6.141 -27.342 -14.551 1.00 84.25 238 ARG A CA 1
ATOM 1870 C C . ARG A 1 238 ? -5.977 -27.902 -15.968 1.00 84.25 238 ARG A C 1
ATOM 1872 O O . ARG A 1 238 ? -5.732 -27.143 -16.898 1.00 84.25 238 ARG A O 1
ATOM 1879 N N . LEU A 1 239 ? -6.170 -29.212 -16.142 1.00 85.31 239 LEU A N 1
ATOM 1880 C CA . LEU A 1 239 ? -6.069 -29.876 -17.449 1.00 85.31 239 LEU A CA 1
ATOM 1881 C C . LEU A 1 239 ? -7.120 -29.375 -18.446 1.00 85.31 239 LEU A C 1
ATOM 1883 O O . LEU A 1 239 ? -6.804 -29.156 -19.613 1.00 85.31 239 LEU A O 1
ATOM 1887 N N . LEU A 1 240 ? -8.349 -29.139 -17.981 1.00 83.25 240 LEU A N 1
ATOM 1888 C CA . LEU A 1 240 ? -9.428 -28.631 -18.825 1.00 83.25 240 LEU A CA 1
ATOM 1889 C C . LEU A 1 240 ? -9.085 -27.227 -19.335 1.00 83.25 240 LEU A C 1
ATOM 1891 O O . LEU A 1 240 ? -9.172 -26.980 -20.536 1.00 83.25 240 LEU A O 1
ATOM 1895 N N . LEU A 1 241 ? -8.602 -26.338 -18.460 1.00 84.50 241 LEU A N 1
ATOM 1896 C CA . LEU A 1 241 ? -8.191 -24.989 -18.862 1.00 84.50 241 LEU A CA 1
ATOM 1897 C C . LEU A 1 241 ? -7.044 -25.002 -19.874 1.00 84.50 241 LEU A C 1
ATOM 1899 O O . LEU A 1 241 ? -7.100 -24.276 -20.864 1.00 84.50 241 LEU A O 1
ATOM 1903 N N . ILE A 1 242 ? -6.036 -25.852 -19.660 1.00 87.19 242 ILE A N 1
ATOM 1904 C CA . ILE A 1 242 ? -4.911 -25.999 -20.592 1.00 87.19 242 ILE A CA 1
ATOM 1905 C C . ILE A 1 242 ? -5.406 -26.488 -21.959 1.00 87.19 242 ILE A C 1
ATOM 1907 O O . ILE A 1 242 ? -4.990 -25.953 -22.984 1.00 87.19 242 ILE A O 1
ATOM 1911 N N . SER A 1 243 ? -6.329 -27.454 -21.988 1.00 88.81 243 SER A N 1
ATOM 1912 C CA . SER A 1 243 ? -6.872 -27.985 -23.243 1.00 88.81 243 SER A CA 1
ATOM 1913 C C . SER A 1 243 ? -7.669 -26.937 -24.027 1.00 88.81 243 SER A C 1
ATOM 1915 O O . SER A 1 243 ? -7.466 -26.785 -25.231 1.00 88.81 243 SER A O 1
ATOM 1917 N N . ILE A 1 244 ? -8.503 -26.141 -23.345 1.00 87.88 244 ILE A N 1
ATOM 1918 C CA . ILE A 1 244 ? -9.260 -25.050 -23.972 1.00 87.88 244 ILE A CA 1
ATOM 1919 C C . ILE A 1 244 ? -8.298 -23.985 -24.500 1.00 87.88 244 ILE A C 1
ATOM 1921 O O . ILE A 1 244 ? -8.426 -23.558 -25.647 1.00 87.88 244 ILE A O 1
ATOM 1925 N N . ALA A 1 245 ? -7.307 -23.586 -23.699 1.00 87.81 245 ALA A N 1
ATOM 1926 C CA . ALA A 1 245 ? -6.317 -22.597 -24.107 1.00 87.81 245 ALA A CA 1
ATOM 1927 C C . ALA A 1 245 ? -5.517 -23.057 -25.337 1.00 87.81 245 ALA A C 1
ATOM 1929 O O . ALA A 1 245 ? -5.283 -22.258 -26.242 1.00 87.81 245 ALA A O 1
ATOM 1930 N N . ALA A 1 246 ? -5.149 -24.341 -25.410 1.00 92.62 246 ALA A N 1
ATOM 1931 C CA . ALA A 1 246 ? -4.446 -24.907 -26.557 1.00 92.62 246 ALA A CA 1
ATOM 1932 C C . ALA A 1 246 ? -5.294 -24.848 -27.839 1.00 92.62 246 ALA A C 1
ATOM 1934 O O . ALA A 1 246 ? -4.812 -24.394 -28.877 1.00 92.62 246 ALA A O 1
ATOM 1935 N N . VAL A 1 247 ? -6.568 -25.246 -27.763 1.00 95.44 247 VAL A N 1
ATOM 1936 C CA . VAL A 1 247 ? -7.483 -25.218 -28.916 1.00 95.44 247 VAL A CA 1
ATOM 1937 C C . VAL A 1 247 ? -7.729 -23.784 -29.389 1.00 95.44 247 VAL A C 1
ATOM 1939 O O . VAL A 1 247 ? -7.619 -23.500 -30.581 1.00 95.44 247 VAL A O 1
ATOM 1942 N N . VAL A 1 248 ? -8.004 -22.861 -28.464 1.00 92.75 248 VAL A N 1
ATOM 1943 C CA . VAL A 1 248 ? -8.235 -21.445 -28.789 1.00 92.75 248 VAL A CA 1
ATOM 1944 C C . VAL A 1 248 ? -6.973 -20.801 -29.365 1.00 92.75 248 VAL A C 1
ATOM 1946 O O . VAL A 1 248 ? -7.052 -20.085 -30.362 1.00 92.75 248 VAL A O 1
ATOM 1949 N N . GLY A 1 249 ? -5.802 -21.084 -28.791 1.00 91.50 249 GLY A N 1
ATOM 1950 C CA . GLY A 1 249 ? -4.522 -20.577 -29.279 1.00 91.50 249 GLY A CA 1
ATOM 1951 C C . GLY A 1 249 ? -4.213 -21.036 -30.704 1.00 91.50 249 GLY A C 1
ATOM 1952 O O . GLY A 1 249 ? -3.846 -20.216 -31.546 1.00 91.50 249 GLY A O 1
ATOM 1953 N N . LEU A 1 250 ? -4.429 -22.320 -31.007 1.00 95.50 250 LEU A N 1
ATOM 1954 C CA . LEU A 1 250 ? -4.260 -22.854 -32.361 1.00 95.50 250 LEU A CA 1
ATOM 1955 C C . LEU A 1 250 ? -5.253 -22.236 -33.349 1.00 95.50 250 LEU A C 1
ATOM 1957 O O . LEU A 1 250 ? -4.853 -21.848 -34.446 1.00 95.50 250 LEU A O 1
ATOM 1961 N N . ALA A 1 251 ? -6.520 -22.087 -32.958 1.00 95.00 251 ALA A N 1
ATOM 1962 C CA . ALA A 1 251 ? -7.536 -21.468 -33.804 1.00 95.00 251 ALA A CA 1
ATOM 1963 C C . ALA A 1 251 ? -7.198 -20.002 -34.127 1.00 95.00 251 ALA A C 1
ATOM 1965 O O . ALA A 1 251 ? -7.287 -19.586 -35.285 1.00 95.00 251 ALA A O 1
ATOM 1966 N N . LEU A 1 252 ? -6.756 -19.226 -33.132 1.00 92.38 252 LEU A N 1
ATOM 1967 C CA . LEU A 1 252 ? -6.335 -17.836 -33.321 1.00 92.38 252 LEU A CA 1
ATOM 1968 C C . LEU A 1 252 ? -5.065 -17.730 -34.170 1.00 92.38 252 LEU A C 1
ATOM 1970 O O . LEU A 1 252 ? -4.995 -16.877 -35.055 1.00 92.38 252 LEU A O 1
ATOM 1974 N N . GLY A 1 253 ? -4.086 -18.610 -33.950 1.00 90.44 253 GLY A N 1
ATOM 1975 C CA . GLY A 1 253 ? -2.861 -18.665 -34.747 1.00 90.44 253 GLY A CA 1
ATOM 1976 C C . GLY A 1 253 ? -3.139 -18.985 -36.215 1.00 90.44 253 GLY A C 1
ATOM 1977 O O . GLY A 1 253 ? -2.687 -18.259 -37.101 1.00 90.44 253 GLY A O 1
ATOM 1978 N N . ALA A 1 254 ? -3.946 -20.017 -36.476 1.00 93.44 254 ALA A N 1
ATOM 1979 C CA . ALA A 1 254 ? -4.355 -20.396 -37.826 1.00 93.44 254 ALA A CA 1
ATOM 1980 C C . ALA A 1 254 ? -5.158 -19.282 -38.511 1.00 93.44 254 ALA A C 1
ATOM 1982 O O . ALA A 1 254 ? -4.891 -18.954 -39.667 1.00 93.44 254 ALA A O 1
ATOM 1983 N N . SER A 1 255 ? -6.087 -18.651 -37.786 1.00 91.25 255 SER A N 1
ATOM 1984 C CA . SER A 1 255 ? -6.862 -17.517 -38.297 1.00 91.25 255 SER A CA 1
ATOM 1985 C C . SER A 1 255 ? -5.950 -16.347 -38.662 1.00 91.25 255 SER A C 1
ATOM 1987 O O . SER A 1 255 ? -6.032 -15.828 -39.770 1.00 91.25 255 SER A O 1
ATOM 1989 N N . SER A 1 256 ? -5.031 -15.962 -37.773 1.00 87.25 256 SER A N 1
ATOM 1990 C CA . SER A 1 256 ? -4.082 -14.869 -38.010 1.00 87.25 256 SER A CA 1
ATOM 1991 C C . SER A 1 256 ? -3.189 -15.132 -39.226 1.00 87.25 256 SER A C 1
ATOM 1993 O O . SER A 1 256 ? -3.064 -14.273 -40.101 1.00 87.25 256 SER A O 1
ATOM 1995 N N . ALA A 1 257 ? -2.641 -16.347 -39.343 1.00 87.94 257 ALA A N 1
ATOM 1996 C CA . ALA A 1 257 ? -1.855 -16.754 -40.504 1.00 87.94 257 ALA A CA 1
ATOM 1997 C C . ALA A 1 257 ? -2.686 -16.704 -41.796 1.00 87.94 257 ALA A C 1
ATOM 1999 O O . ALA A 1 257 ? -2.223 -16.181 -42.809 1.00 87.94 257 ALA A O 1
ATOM 2000 N N . PHE A 1 258 ? -3.932 -17.183 -41.754 1.00 90.56 258 PHE A N 1
ATOM 2001 C CA . PHE A 1 258 ? -4.844 -17.128 -42.891 1.00 90.56 258 PHE A CA 1
ATOM 2002 C C . PHE A 1 258 ? -5.156 -15.687 -43.317 1.00 90.56 258 PHE A C 1
ATOM 2004 O O . PHE A 1 258 ? -5.092 -15.382 -44.506 1.00 90.56 258 PHE A O 1
ATOM 2011 N N . PHE A 1 259 ? -5.437 -14.779 -42.378 1.00 88.38 259 PHE A N 1
ATOM 2012 C CA . PHE A 1 259 ? -5.688 -13.366 -42.681 1.00 88.38 259 PHE A CA 1
ATOM 2013 C C . PHE A 1 259 ? -4.453 -12.663 -43.251 1.00 88.38 259 PHE A C 1
ATOM 2015 O O . PHE A 1 259 ? -4.569 -11.931 -44.236 1.00 88.38 259 PHE A O 1
ATOM 2022 N N . ALA A 1 260 ? -3.273 -12.915 -42.677 1.00 84.88 260 ALA A N 1
ATOM 2023 C CA . ALA A 1 260 ? -2.017 -12.363 -43.175 1.00 84.88 260 ALA A CA 1
ATOM 2024 C C . ALA A 1 260 ? -1.725 -12.828 -44.610 1.00 84.88 260 ALA A C 1
ATOM 2026 O O . ALA A 1 260 ? -1.322 -12.031 -45.459 1.00 84.88 260 ALA A O 1
ATOM 2027 N N . GLU A 1 261 ? -1.977 -14.105 -44.896 1.00 84.12 261 GLU A N 1
ATOM 2028 C CA . GLU A 1 261 ? -1.719 -14.686 -46.209 1.00 84.12 261 GLU A CA 1
ATOM 2029 C C . GLU A 1 261 ? -2.791 -14.305 -47.238 1.00 84.12 261 GLU A C 1
ATOM 2031 O O . GLU A 1 261 ? -2.482 -14.080 -48.404 1.00 84.12 261 GLU A O 1
ATOM 2036 N N . SER A 1 262 ? -4.046 -14.136 -46.817 1.00 83.38 262 SER A N 1
ATOM 2037 C CA . SER A 1 262 ? -5.149 -13.696 -47.682 1.00 83.38 262 SER A CA 1
ATOM 2038 C C . SER A 1 262 ? -4.881 -12.333 -48.336 1.00 83.38 262 SER A C 1
ATOM 2040 O O . SER A 1 262 ? -5.218 -12.124 -49.502 1.00 83.38 262 SER A O 1
ATOM 2042 N N . GLY A 1 263 ? -4.217 -11.414 -47.622 1.00 76.69 263 GLY A N 1
ATOM 2043 C CA . GLY A 1 263 ? -3.756 -10.146 -48.193 1.00 76.69 263 GLY A CA 1
ATOM 2044 C C . GLY A 1 263 ? -2.621 -10.312 -49.209 1.00 76.69 263 GLY A C 1
ATOM 2045 O O . GLY A 1 263 ? -2.621 -9.637 -50.237 1.00 76.69 263 GLY A O 1
ATOM 2046 N N . ARG A 1 264 ? -1.678 -11.235 -48.962 1.00 71.12 264 ARG A N 1
ATOM 2047 C CA . ARG A 1 264 ? -0.545 -11.490 -49.869 1.00 71.12 264 ARG A CA 1
ATOM 2048 C C . ARG A 1 264 ? -0.960 -12.171 -51.163 1.00 71.12 264 ARG A C 1
ATOM 2050 O O . ARG A 1 264 ? -0.487 -11.757 -52.210 1.00 71.12 264 ARG A O 1
ATOM 2057 N N . ARG A 1 265 ? -1.893 -13.126 -51.104 1.00 68.50 265 ARG A N 1
ATOM 2058 C CA . ARG A 1 265 ? -2.418 -13.850 -52.279 1.00 68.50 265 ARG A CA 1
ATOM 2059 C C . ARG A 1 265 ? -3.066 -12.947 -53.331 1.00 68.50 265 ARG A C 1
ATOM 2061 O O . ARG A 1 265 ? -3.244 -13.368 -54.465 1.00 68.50 265 ARG A O 1
ATOM 2068 N N . LYS A 1 266 ? -3.461 -11.727 -52.956 1.00 67.88 266 LYS A N 1
ATOM 2069 C CA . LYS A 1 266 ? -4.045 -10.735 -53.872 1.00 67.88 266 LYS A CA 1
ATOM 2070 C C . LYS A 1 266 ? -2.993 -9.877 -54.589 1.00 67.88 266 LYS A C 1
ATOM 2072 O O . LYS A 1 266 ? -3.368 -9.076 -55.439 1.00 67.88 266 LYS A O 1
ATOM 2077 N N . LEU A 1 267 ? -1.709 -10.012 -54.250 1.00 70.94 267 LEU A N 1
ATOM 2078 C CA . LEU A 1 267 ? -0.593 -9.303 -54.879 1.00 70.94 267 LEU A CA 1
ATOM 2079 C C . LEU A 1 267 ? 0.285 -10.286 -55.662 1.00 70.94 267 LEU A C 1
ATOM 2081 O O . LEU A 1 267 ? 0.576 -11.373 -55.179 1.00 70.94 267 LEU A O 1
ATOM 2085 N N . LEU A 1 268 ? 0.763 -9.860 -56.831 1.00 72.00 268 LEU A N 1
ATOM 2086 C CA . LEU A 1 268 ? 1.790 -10.567 -57.602 1.00 72.00 268 LEU A CA 1
ATOM 2087 C C . LEU A 1 268 ? 3.138 -10.374 -56.892 1.00 72.00 268 LEU A C 1
ATOM 2089 O O . LEU A 1 268 ? 3.650 -9.252 -56.863 1.00 72.00 268 LEU A O 1
ATOM 2093 N N . GLN A 1 269 ? 3.689 -11.419 -56.272 1.00 69.94 269 GLN A N 1
ATOM 2094 C CA . GLN A 1 269 ? 4.939 -11.306 -55.500 1.00 69.94 269 GLN A CA 1
ATOM 2095 C C . GLN A 1 269 ? 6.086 -12.121 -56.088 1.00 69.94 269 GLN A C 1
ATOM 2097 O O . GLN A 1 269 ? 7.248 -11.730 -55.910 1.00 69.94 269 GLN A O 1
ATOM 2102 N N . ASP A 1 270 ? 5.754 -13.214 -56.772 1.00 72.19 270 ASP A N 1
ATOM 2103 C CA . ASP A 1 270 ? 6.709 -14.164 -57.325 1.00 72.19 270 ASP A CA 1
ATOM 2104 C C . ASP A 1 270 ? 6.648 -14.204 -58.861 1.00 72.19 270 ASP A C 1
ATOM 2106 O O . ASP A 1 270 ? 5.619 -13.907 -59.475 1.00 72.19 270 ASP A O 1
ATOM 2110 N N . ALA A 1 271 ? 7.750 -14.596 -59.499 1.00 72.69 271 ALA A N 1
ATOM 2111 C CA . ALA A 1 271 ? 7.834 -14.697 -60.957 1.00 72.69 271 ALA A CA 1
ATOM 2112 C C . ALA A 1 271 ? 6.831 -15.726 -61.521 1.00 72.69 271 ALA A C 1
ATOM 2114 O O . ALA A 1 271 ? 6.280 -15.548 -62.608 1.00 72.69 271 ALA A O 1
ATOM 2115 N N . ARG A 1 272 ? 6.523 -16.757 -60.724 1.00 75.00 272 ARG A N 1
ATOM 2116 C CA . ARG A 1 272 ? 5.527 -17.802 -61.017 1.00 75.00 272 ARG A CA 1
ATOM 2117 C C . ARG A 1 272 ? 4.098 -17.268 -61.045 1.00 75.00 272 ARG A C 1
ATOM 2119 O O . ARG A 1 272 ? 3.291 -17.730 -61.849 1.00 75.00 272 ARG A O 1
ATOM 2126 N N . ASP A 1 273 ? 3.791 -16.282 -60.200 1.00 76.94 273 ASP A N 1
ATOM 2127 C CA . ASP A 1 273 ? 2.474 -15.642 -60.201 1.00 76.94 273 ASP A CA 1
ATOM 2128 C C . ASP A 1 273 ? 2.272 -14.894 -61.525 1.00 76.94 273 ASP A C 1
ATOM 2130 O O . ASP A 1 273 ? 1.216 -14.984 -62.146 1.00 76.94 273 ASP A O 1
ATOM 2134 N N . VAL A 1 274 ? 3.309 -14.200 -62.007 1.00 79.25 274 VAL A N 1
ATOM 2135 C CA . VAL A 1 274 ? 3.259 -13.450 -63.270 1.00 79.25 274 VAL A CA 1
ATOM 2136 C C . VAL A 1 274 ? 3.034 -14.381 -64.460 1.00 79.25 274 VAL A C 1
ATOM 2138 O O . VAL A 1 274 ? 2.178 -14.091 -65.290 1.00 79.25 274 VAL A O 1
ATOM 2141 N N . GLU A 1 275 ? 3.729 -15.516 -64.524 1.00 83.06 275 GLU A N 1
ATOM 2142 C CA . GLU A 1 275 ? 3.531 -16.516 -65.582 1.00 83.06 275 GLU A CA 1
ATOM 2143 C C . GLU A 1 275 ? 2.110 -17.109 -65.556 1.00 83.06 275 GLU A C 1
ATOM 2145 O O . GLU A 1 275 ? 1.451 -17.198 -66.596 1.00 83.06 275 GLU A O 1
ATOM 2150 N N . TYR A 1 276 ? 1.588 -17.430 -64.367 1.00 82.06 276 TYR A N 1
ATOM 2151 C CA . TYR A 1 276 ? 0.237 -17.971 -64.200 1.00 82.06 276 TYR A CA 1
ATOM 2152 C C . TYR A 1 276 ? -0.864 -16.974 -64.604 1.00 82.06 276 TYR A C 1
ATOM 2154 O O . TYR A 1 276 ? -1.819 -17.345 -65.293 1.00 82.06 276 TYR A O 1
ATOM 2162 N N . PHE A 1 277 ? -0.741 -15.702 -64.206 1.00 82.19 277 PHE A N 1
ATOM 2163 C CA . PHE A 1 277 ? -1.749 -14.674 -64.492 1.00 82.19 277 PHE A CA 1
ATOM 2164 C C . PHE A 1 277 ? -1.627 -14.075 -65.900 1.00 82.19 277 PHE A C 1
ATOM 2166 O O . PHE A 1 277 ? -2.650 -13.806 -66.530 1.00 82.19 277 PHE A O 1
ATOM 2173 N N . ALA A 1 278 ? -0.409 -13.880 -66.414 1.00 83.12 278 ALA A N 1
ATOM 2174 C CA . ALA A 1 278 ? -0.174 -13.307 -67.741 1.00 83.12 278 ALA A CA 1
ATOM 2175 C C . ALA A 1 278 ? -0.212 -14.353 -68.870 1.00 83.12 278 ALA A C 1
ATOM 2177 O O . ALA A 1 278 ? -0.307 -13.971 -70.035 1.00 83.12 278 ALA A O 1
ATOM 2178 N N . ARG A 1 279 ? -0.163 -15.658 -68.539 1.00 84.94 279 ARG A N 1
ATOM 2179 C CA . ARG A 1 279 ? -0.149 -16.798 -69.483 1.00 84.94 279 ARG A CA 1
ATOM 2180 C C . ARG A 1 279 ? 0.929 -16.691 -70.567 1.00 84.94 279 ARG A C 1
ATOM 2182 O O . ARG A 1 279 ? 0.738 -17.143 -71.695 1.00 84.94 279 ARG A O 1
ATOM 2189 N N . LEU A 1 280 ? 2.052 -16.075 -70.225 1.00 85.38 280 LEU A N 1
ATOM 2190 C CA . LEU A 1 280 ? 3.193 -15.852 -71.105 1.00 85.38 280 LEU A CA 1
ATOM 2191 C C . LEU A 1 280 ? 4.425 -16.500 -70.465 1.00 85.38 280 LEU A C 1
ATOM 2193 O O . LEU A 1 280 ? 4.578 -16.384 -69.248 1.00 85.38 280 LEU A O 1
ATOM 2197 N N . PRO A 1 281 ? 5.301 -17.151 -71.251 1.00 82.56 281 PRO A N 1
ATOM 2198 C CA . PRO A 1 281 ? 6.506 -17.769 -70.713 1.00 82.56 281 PRO A CA 1
ATOM 2199 C C . PRO A 1 281 ? 7.442 -16.703 -70.134 1.00 82.56 281 PRO A C 1
ATOM 2201 O O . PRO A 1 281 ? 7.702 -15.672 -70.764 1.00 82.56 281 PRO A O 1
ATOM 2204 N N . LEU A 1 282 ? 7.957 -16.957 -68.931 1.00 83.06 282 LEU A N 1
ATOM 2205 C CA . LEU A 1 282 ? 8.902 -16.073 -68.254 1.00 83.06 282 LEU A CA 1
ATOM 2206 C C . LEU A 1 282 ? 10.246 -16.057 -69.004 1.00 83.06 282 LEU A C 1
ATOM 2208 O O . LEU A 1 282 ? 10.916 -17.080 -69.118 1.00 83.06 282 LEU A O 1
ATOM 2212 N N . LEU A 1 283 ? 10.651 -14.888 -69.508 1.00 85.75 283 LEU A N 1
ATOM 2213 C CA . LEU A 1 283 ? 11.876 -14.733 -70.309 1.00 85.75 283 LEU A CA 1
ATOM 2214 C C . LEU A 1 283 ? 13.132 -14.505 -69.455 1.00 85.75 283 LEU A C 1
ATOM 2216 O O . LEU A 1 283 ? 14.203 -15.008 -69.784 1.00 85.75 283 LEU A O 1
ATOM 2220 N N . ALA A 1 284 ? 13.014 -13.726 -68.378 1.00 80.31 284 ALA A N 1
ATOM 2221 C CA . ALA A 1 284 ? 14.106 -13.434 -67.454 1.00 80.31 284 ALA A CA 1
ATOM 2222 C C . ALA A 1 284 ? 13.554 -12.950 -66.106 1.00 80.31 284 ALA A C 1
ATOM 2224 O O . ALA A 1 284 ? 12.579 -12.199 -66.063 1.00 80.31 284 ALA A O 1
ATOM 2225 N N . GLU A 1 285 ? 14.209 -13.338 -65.013 1.00 82.44 285 GLU A N 1
ATOM 2226 C CA . GLU A 1 285 ? 13.937 -12.849 -63.661 1.00 82.44 285 GLU A CA 1
ATOM 2227 C C . GLU A 1 285 ? 15.128 -12.013 -63.182 1.00 82.44 285 GLU A C 1
ATOM 2229 O O . GLU A 1 285 ? 16.276 -12.454 -63.256 1.00 82.44 285 GLU A O 1
ATOM 2234 N N . ILE A 1 286 ? 14.868 -10.797 -62.695 1.00 82.88 286 ILE A N 1
ATOM 2235 C CA . ILE A 1 286 ? 15.902 -9.967 -62.071 1.00 82.88 286 ILE A CA 1
ATOM 2236 C C . ILE A 1 286 ? 15.968 -10.362 -60.592 1.00 82.88 286 ILE A C 1
ATOM 2238 O O . ILE A 1 286 ? 15.015 -10.080 -59.857 1.00 82.88 286 ILE A O 1
ATOM 2242 N N . PRO A 1 287 ? 17.062 -10.989 -60.123 1.00 74.88 287 PRO A N 1
ATOM 2243 C CA . PRO A 1 287 ? 17.174 -11.362 -58.725 1.00 74.88 287 PRO A CA 1
ATOM 2244 C C . PRO A 1 287 ? 17.160 -10.102 -57.859 1.00 74.88 287 PRO A C 1
ATOM 2246 O O . PRO A 1 287 ? 17.855 -9.122 -58.136 1.00 74.88 287 PRO A O 1
ATOM 2249 N N . LYS A 1 288 ? 16.374 -10.130 -56.780 1.00 70.06 288 LYS A N 1
ATOM 2250 C CA . LYS A 1 288 ? 16.343 -9.043 -55.796 1.00 70.06 288 LYS A CA 1
ATOM 2251 C C . LYS A 1 288 ? 17.705 -8.973 -55.101 1.00 70.06 288 LYS A C 1
ATOM 2253 O O . LYS A 1 288 ? 17.987 -9.753 -54.194 1.00 70.06 288 LYS A O 1
ATOM 2258 N N . THR A 1 289 ? 18.560 -8.042 -55.516 1.00 66.69 289 THR A N 1
ATOM 2259 C CA . THR A 1 289 ? 19.839 -7.779 -54.852 1.00 66.69 289 THR A CA 1
ATOM 2260 C C . THR A 1 289 ? 19.570 -7.020 -53.556 1.00 66.69 289 THR A C 1
ATOM 2262 O O . THR A 1 289 ? 19.364 -5.808 -53.567 1.00 66.69 289 THR A O 1
ATOM 2265 N N . THR A 1 290 ? 19.532 -7.719 -52.423 1.00 61.09 290 THR A N 1
ATOM 2266 C CA . THR A 1 290 ? 19.414 -7.061 -51.116 1.00 61.09 290 THR A CA 1
ATOM 2267 C C . THR A 1 290 ? 20.712 -6.326 -50.797 1.00 61.09 290 THR A C 1
ATOM 2269 O O . THR A 1 290 ? 21.716 -6.954 -50.466 1.00 61.09 290 THR A O 1
ATOM 2272 N N . ILE A 1 291 ? 20.694 -4.998 -50.877 1.00 68.94 291 ILE A N 1
ATOM 2273 C CA . ILE A 1 291 ? 21.798 -4.145 -50.425 1.00 68.94 291 ILE A CA 1
ATOM 2274 C C . ILE A 1 291 ? 21.883 -4.271 -48.891 1.00 68.94 291 ILE A C 1
ATOM 2276 O O . ILE A 1 291 ? 20.860 -4.238 -48.205 1.00 68.94 291 ILE A O 1
ATOM 2280 N N . GLU A 1 292 ? 23.082 -4.400 -48.314 1.00 63.25 292 GLU A N 1
ATOM 2281 C CA . GLU A 1 292 ? 23.285 -4.611 -46.861 1.00 63.25 292 GLU A CA 1
ATOM 2282 C C . GLU A 1 292 ? 22.609 -3.539 -45.978 1.00 63.25 292 GLU A C 1
ATOM 2284 O O . GLU A 1 292 ? 22.199 -3.808 -44.844 1.00 63.25 292 GLU A O 1
ATOM 2289 N N . ILE A 1 293 ? 22.416 -2.337 -46.528 1.00 60.34 293 ILE A N 1
ATOM 2290 C CA . ILE A 1 293 ? 21.737 -1.197 -45.897 1.00 60.34 293 ILE A CA 1
ATOM 2291 C C . ILE A 1 293 ? 20.227 -1.467 -45.697 1.00 60.34 293 ILE A C 1
ATOM 2293 O O . ILE A 1 293 ? 19.649 -1.045 -44.692 1.00 60.34 293 ILE A O 1
ATOM 2297 N N . GLU A 1 294 ? 19.575 -2.237 -46.576 1.00 62.75 294 GLU A N 1
ATOM 2298 C CA . GLU A 1 294 ? 18.155 -2.606 -46.438 1.00 62.75 294 GLU A CA 1
ATOM 2299 C C . GLU A 1 294 ? 17.927 -3.751 -45.441 1.00 62.75 294 GLU A C 1
ATOM 2301 O O . GLU A 1 294 ? 16.885 -3.811 -44.773 1.00 62.75 294 GLU A O 1
ATOM 2306 N N . ARG A 1 295 ? 18.925 -4.626 -45.256 1.00 60.09 295 ARG A N 1
ATOM 2307 C CA . ARG A 1 295 ? 18.863 -5.741 -44.297 1.00 60.09 295 ARG A CA 1
ATOM 2308 C C . ARG A 1 295 ? 18.774 -5.242 -42.850 1.00 60.09 295 ARG A C 1
ATOM 2310 O O . ARG A 1 295 ? 17.972 -5.751 -42.075 1.00 60.09 295 ARG A O 1
ATOM 2317 N N . ARG A 1 296 ? 19.498 -4.174 -42.488 1.00 61.31 296 ARG A N 1
ATOM 2318 C CA . ARG A 1 296 ? 19.390 -3.560 -41.144 1.00 61.31 296 ARG A CA 1
ATOM 2319 C C . ARG A 1 296 ? 18.022 -2.912 -40.895 1.00 61.31 296 ARG A C 1
ATOM 2321 O O . ARG A 1 296 ? 17.502 -2.980 -39.782 1.00 61.31 296 ARG A O 1
ATOM 2328 N N . ARG A 1 297 ? 17.406 -2.319 -41.924 1.00 62.44 297 ARG A N 1
ATOM 2329 C CA . ARG A 1 297 ? 16.111 -1.622 -41.815 1.00 62.44 297 ARG A CA 1
ATOM 2330 C C . ARG A 1 297 ? 14.924 -2.582 -41.712 1.00 62.44 297 ARG A C 1
ATOM 2332 O O . ARG A 1 297 ? 13.974 -2.303 -40.982 1.00 62.44 297 ARG A O 1
ATOM 2339 N N . THR A 1 298 ? 14.976 -3.712 -42.413 1.00 66.81 298 THR A N 1
ATOM 2340 C CA . THR A 1 298 ? 13.962 -4.775 -42.310 1.00 66.81 298 THR A CA 1
ATOM 2341 C C . THR A 1 298 ? 14.032 -5.488 -40.964 1.00 66.81 298 THR A C 1
ATOM 2343 O O . THR A 1 298 ? 12.992 -5.719 -40.354 1.00 66.81 298 THR A O 1
ATOM 2346 N N . TRP A 1 299 ? 15.238 -5.726 -40.438 1.00 65.06 299 TRP A N 1
ATOM 2347 C CA . TRP A 1 299 ? 15.425 -6.325 -39.115 1.00 65.06 299 TRP A CA 1
ATOM 2348 C C . TRP A 1 299 ? 14.945 -5.388 -38.002 1.00 65.06 299 TRP A C 1
ATOM 2350 O O . TRP A 1 299 ? 14.204 -5.821 -37.129 1.00 65.06 299 TRP A O 1
ATOM 2360 N N . GLY A 1 300 ? 15.251 -4.087 -38.072 1.00 71.69 300 GLY A N 1
ATOM 2361 C CA . GLY A 1 300 ? 14.725 -3.102 -37.116 1.00 71.69 300 GLY A CA 1
ATOM 2362 C C . GLY A 1 300 ? 13.193 -3.006 -37.117 1.00 71.69 300 GLY A C 1
ATOM 2363 O O . GLY A 1 300 ? 12.577 -2.909 -36.058 1.00 71.69 300 GLY A O 1
ATOM 2364 N N . ARG A 1 301 ? 12.556 -3.101 -38.292 1.00 73.12 301 ARG A N 1
ATOM 2365 C CA . ARG A 1 301 ? 11.088 -3.162 -38.406 1.00 73.12 301 ARG A CA 1
ATOM 2366 C C . ARG A 1 301 ? 10.514 -4.465 -37.857 1.00 73.12 301 ARG A C 1
ATOM 2368 O O . ARG A 1 301 ? 9.497 -4.410 -37.177 1.00 73.12 301 ARG A O 1
ATOM 2375 N N . ALA A 1 302 ? 11.167 -5.599 -38.099 1.00 75.25 302 ALA A N 1
ATOM 2376 C CA . ALA A 1 302 ? 10.761 -6.887 -37.542 1.00 75.25 302 ALA A CA 1
ATOM 2377 C C . ALA A 1 302 ? 10.865 -6.897 -36.007 1.00 75.25 302 ALA A C 1
ATOM 2379 O O . ALA A 1 302 ? 9.917 -7.303 -35.342 1.00 75.25 302 ALA A O 1
ATOM 2380 N N . TYR A 1 303 ? 11.949 -6.360 -35.434 1.00 79.06 303 TYR A N 1
ATOM 2381 C CA . TYR A 1 303 ? 12.079 -6.180 -33.983 1.00 79.06 303 TYR A CA 1
ATOM 2382 C C . TYR A 1 303 ? 11.032 -5.213 -33.422 1.00 79.06 303 TYR A C 1
ATOM 2384 O O . TYR A 1 303 ? 10.459 -5.487 -32.373 1.00 79.06 303 TYR A O 1
ATOM 2392 N N . GLY A 1 304 ? 10.730 -4.116 -34.125 1.00 80.81 304 GLY A N 1
ATOM 2393 C CA . GLY A 1 304 ? 9.675 -3.182 -33.724 1.00 80.81 304 GLY A CA 1
ATOM 2394 C C . GLY A 1 304 ? 8.277 -3.809 -33.753 1.00 80.81 304 GLY A C 1
ATOM 2395 O O . GLY A 1 304 ? 7.501 -3.629 -32.819 1.00 80.81 304 GLY A O 1
ATOM 2396 N N . GLN A 1 305 ? 7.966 -4.593 -34.787 1.00 81.06 305 GLN A N 1
ATOM 2397 C CA . GLN A 1 305 ? 6.711 -5.345 -34.885 1.00 81.06 305 GLN A CA 1
ATOM 2398 C C . GLN A 1 305 ? 6.616 -6.431 -33.813 1.00 81.06 305 GLN A C 1
ATOM 2400 O O . GLN A 1 305 ? 5.552 -6.615 -33.228 1.00 81.06 305 GLN A O 1
ATOM 2405 N N . PHE A 1 306 ? 7.727 -7.104 -33.510 1.00 83.56 306 PHE A N 1
ATOM 2406 C CA . PHE A 1 306 ? 7.795 -8.084 -32.432 1.00 83.56 306 PHE A CA 1
ATOM 2407 C C . PHE A 1 306 ? 7.580 -7.428 -31.062 1.00 83.56 306 PHE A C 1
ATOM 2409 O O . PHE A 1 306 ? 6.747 -7.886 -30.287 1.00 83.56 306 PHE A O 1
ATOM 2416 N N . ALA A 1 307 ? 8.247 -6.303 -30.789 1.00 84.94 307 ALA A N 1
ATOM 2417 C CA . ALA A 1 307 ? 8.067 -5.543 -29.554 1.00 84.94 307 ALA A CA 1
ATOM 2418 C C . ALA A 1 307 ? 6.622 -5.040 -29.396 1.00 84.94 307 ALA A C 1
ATOM 2420 O O . ALA A 1 307 ? 6.039 -5.156 -28.319 1.00 84.94 307 ALA A O 1
ATOM 2421 N N . LEU A 1 308 ? 6.011 -4.546 -30.478 1.00 87.88 308 LEU A N 1
ATOM 2422 C CA . LEU A 1 308 ? 4.608 -4.136 -30.484 1.00 87.88 308 LEU A CA 1
ATOM 2423 C C . LEU A 1 308 ? 3.671 -5.322 -30.212 1.00 87.88 308 LEU A C 1
ATOM 2425 O O . LEU A 1 308 ? 2.750 -5.197 -29.409 1.00 87.88 308 LEU A O 1
ATOM 2429 N N . ALA A 1 309 ? 3.920 -6.481 -30.828 1.00 86.44 309 ALA A N 1
ATOM 2430 C CA . ALA A 1 309 ? 3.149 -7.696 -30.581 1.00 86.44 309 ALA A CA 1
ATOM 2431 C C . ALA A 1 309 ? 3.260 -8.159 -29.118 1.00 86.44 309 ALA A C 1
ATOM 2433 O O . ALA A 1 309 ? 2.253 -8.549 -28.527 1.00 86.44 309 ALA A O 1
ATOM 2434 N N . CYS A 1 310 ? 4.440 -8.046 -28.498 1.00 88.25 310 CYS A N 1
ATOM 2435 C CA . CYS A 1 310 ? 4.619 -8.319 -27.071 1.00 88.25 310 CYS A CA 1
ATOM 2436 C C . CYS A 1 310 ? 3.796 -7.364 -26.196 1.00 88.25 310 CYS A C 1
ATOM 2438 O O . CYS A 1 310 ? 3.119 -7.816 -25.276 1.00 88.25 310 CYS A O 1
ATOM 2440 N N . ILE A 1 311 ? 3.800 -6.062 -26.500 1.00 89.56 311 ILE A N 1
ATOM 2441 C CA . ILE A 1 311 ? 3.003 -5.072 -25.759 1.00 89.56 311 ILE A CA 1
ATOM 2442 C C . ILE A 1 311 ? 1.507 -5.381 -25.891 1.00 89.56 311 ILE A C 1
ATOM 2444 O O . ILE A 1 311 ? 0.797 -5.422 -24.887 1.00 89.56 311 ILE A O 1
ATOM 2448 N N . ILE A 1 312 ? 1.031 -5.669 -27.105 1.00 90.38 312 ILE A N 1
ATOM 2449 C CA . ILE A 1 312 ? -0.366 -6.053 -27.352 1.00 90.38 312 ILE A CA 1
ATOM 2450 C C . ILE A 1 312 ? -0.717 -7.329 -26.581 1.00 90.38 312 ILE A C 1
ATOM 2452 O O . ILE A 1 312 ? -1.781 -7.396 -25.971 1.00 90.38 312 ILE A O 1
ATOM 2456 N N . SER A 1 313 ? 0.182 -8.316 -26.548 1.00 87.50 313 SER A N 1
ATOM 2457 C CA . SER A 1 313 ? -0.020 -9.547 -25.783 1.00 87.50 313 SER A CA 1
ATOM 2458 C C . SER A 1 313 ? -0.159 -9.280 -24.282 1.00 87.50 313 SER A C 1
ATOM 2460 O O . SER A 1 313 ? -1.013 -9.891 -23.647 1.00 87.50 313 SER A O 1
ATOM 2462 N N . ILE A 1 314 ? 0.639 -8.373 -23.709 1.00 90.56 314 ILE A N 1
ATOM 2463 C CA . ILE A 1 314 ? 0.564 -8.005 -22.282 1.00 90.56 314 ILE A CA 1
ATOM 2464 C C . ILE A 1 314 ? -0.758 -7.289 -21.968 1.00 90.56 314 ILE A C 1
ATOM 2466 O O . ILE A 1 314 ? -1.392 -7.548 -20.947 1.00 90.56 314 ILE A O 1
ATOM 2470 N N . VAL A 1 315 ? -1.207 -6.400 -22.854 1.00 92.31 315 VAL A N 1
ATOM 2471 C CA . VAL A 1 315 ? -2.492 -5.709 -22.678 1.00 92.31 315 VAL A CA 1
ATOM 2472 C C . VAL A 1 315 ? -3.656 -6.693 -22.812 1.00 92.31 315 VAL A C 1
ATOM 2474 O O . VAL A 1 315 ? -4.576 -6.676 -21.996 1.00 92.31 315 VAL A O 1
ATOM 2477 N N . ALA A 1 316 ? -3.607 -7.593 -23.796 1.00 88.81 316 ALA A N 1
ATOM 2478 C CA . ALA A 1 316 ? -4.644 -8.592 -24.024 1.00 88.81 316 ALA A CA 1
ATOM 2479 C C . ALA A 1 316 ? -4.796 -9.553 -22.836 1.00 88.81 316 ALA A C 1
ATOM 2481 O O . ALA A 1 316 ? -5.923 -9.848 -22.441 1.00 88.81 316 ALA A O 1
ATOM 2482 N N . THR A 1 317 ? -3.696 -9.999 -22.219 1.00 88.38 317 THR A N 1
ATOM 2483 C CA . THR A 1 317 ? -3.765 -10.856 -21.023 1.00 88.38 317 THR A CA 1
ATOM 2484 C C . THR A 1 317 ? -4.385 -10.126 -19.836 1.00 88.38 317 THR A C 1
ATOM 2486 O O . THR A 1 317 ? -5.213 -10.705 -19.130 1.00 88.38 317 THR A O 1
ATOM 2489 N N . PHE A 1 318 ? -4.060 -8.845 -19.639 1.00 90.12 318 PHE A N 1
ATOM 2490 C CA . PHE A 1 318 ? -4.658 -8.034 -18.578 1.00 90.12 318 PHE A CA 1
ATOM 2491 C C . PHE A 1 318 ? -6.168 -7.837 -18.783 1.00 90.12 318 PHE A C 1
ATOM 2493 O O . PHE A 1 318 ? -6.954 -8.008 -17.849 1.00 90.12 318 PHE A O 1
ATOM 2500 N N . VAL A 1 319 ? -6.588 -7.534 -20.013 1.00 89.88 319 VAL A N 1
ATOM 2501 C CA . VAL A 1 319 ? -8.004 -7.349 -20.362 1.00 89.88 319 VAL A CA 1
ATOM 2502 C C . VAL A 1 319 ? -8.785 -8.658 -20.235 1.00 89.88 319 VAL A C 1
ATOM 2504 O O . VAL A 1 319 ? -9.832 -8.663 -19.588 1.00 89.88 319 VAL A O 1
ATOM 2507 N N . LEU A 1 320 ? -8.274 -9.779 -20.767 1.00 85.62 320 LEU A N 1
ATOM 2508 C CA . LEU A 1 320 ? -8.932 -11.083 -20.606 1.00 85.62 320 LEU A CA 1
ATOM 2509 C C . LEU A 1 320 ? -9.073 -11.455 -19.129 1.00 85.62 320 LEU A C 1
ATOM 2511 O O . LEU A 1 320 ? -10.135 -11.920 -18.733 1.00 85.62 320 LEU A O 1
ATOM 2515 N N . SER A 1 321 ? -8.048 -11.213 -18.305 1.00 83.81 321 SER A N 1
ATOM 2516 C CA . SER A 1 321 ? -8.117 -11.467 -16.861 1.00 83.81 321 SER A CA 1
ATOM 2517 C C . SER A 1 321 ? -9.284 -10.719 -16.207 1.00 83.81 321 SER A C 1
ATOM 2519 O O . SER A 1 321 ? -10.075 -11.314 -15.476 1.00 83.81 321 SER A O 1
ATOM 2521 N N . LYS A 1 322 ? -9.471 -9.434 -16.539 1.00 85.62 322 LYS A N 1
ATOM 2522 C CA . LYS A 1 322 ? -10.598 -8.639 -16.026 1.00 85.62 322 LYS A CA 1
ATOM 2523 C C . LYS A 1 322 ? -11.953 -9.138 -16.521 1.00 85.62 322 LYS A C 1
ATOM 2525 O O . LYS A 1 322 ? -12.888 -9.192 -15.728 1.00 85.62 322 LYS A O 1
ATOM 2530 N N . ILE A 1 323 ? -12.051 -9.534 -17.789 1.00 85.44 323 ILE A N 1
ATOM 2531 C CA . ILE A 1 323 ? -13.284 -10.090 -18.362 1.00 85.44 323 ILE A CA 1
ATOM 2532 C C . ILE A 1 323 ? -13.639 -11.422 -17.691 1.00 85.44 323 ILE A C 1
ATOM 2534 O O . ILE A 1 323 ? -14.790 -11.623 -17.319 1.00 85.44 323 ILE A O 1
ATOM 2538 N N . PHE A 1 324 ? -12.664 -12.308 -17.479 1.00 81.44 324 PHE A N 1
ATOM 2539 C CA . PHE A 1 324 ? -12.898 -13.596 -16.824 1.00 81.44 324 PHE A CA 1
ATOM 2540 C C . PHE A 1 324 ? -13.379 -13.453 -15.380 1.00 81.44 324 PHE A C 1
ATOM 2542 O O . PHE A 1 324 ? -14.250 -14.216 -14.965 1.00 81.44 324 PHE A O 1
ATOM 2549 N N . ILE A 1 325 ? -12.841 -12.479 -14.639 1.00 79.12 325 ILE A N 1
ATOM 2550 C CA . ILE A 1 325 ? -13.280 -12.173 -13.272 1.00 79.12 325 ILE A CA 1
ATOM 2551 C C . ILE A 1 325 ? -14.690 -11.569 -13.282 1.00 79.12 325 ILE A C 1
ATOM 2553 O O . ILE A 1 325 ? -15.525 -11.968 -12.485 1.00 79.12 325 ILE A O 1
ATOM 2557 N N . ALA A 1 326 ? -14.974 -10.631 -14.189 1.00 77.25 326 ALA A N 1
ATOM 2558 C CA . ALA A 1 326 ? -16.278 -9.968 -14.253 1.00 77.25 326 ALA A CA 1
ATOM 2559 C C . ALA A 1 326 ? -17.416 -10.895 -14.712 1.00 77.25 326 ALA A C 1
ATOM 2561 O O . ALA A 1 326 ? -18.569 -10.673 -14.358 1.00 77.25 326 ALA A O 1
ATOM 2562 N N . ALA A 1 327 ? -17.104 -11.907 -15.522 1.00 75.00 327 ALA A N 1
ATOM 2563 C CA . ALA A 1 327 ? -18.091 -12.806 -16.110 1.00 75.00 327 ALA A CA 1
ATOM 2564 C C . ALA A 1 327 ? -18.332 -14.092 -15.296 1.00 75.00 327 ALA A C 1
ATOM 2566 O O . ALA A 1 327 ? -19.069 -14.954 -15.771 1.00 75.00 327 ALA A O 1
ATOM 2567 N N . ASP A 1 328 ? -17.691 -14.260 -14.127 1.00 71.44 328 ASP A N 1
ATOM 2568 C CA . ASP A 1 328 ? -17.770 -15.473 -13.290 1.00 71.44 328 ASP A CA 1
ATOM 2569 C C . ASP A 1 328 ? -17.641 -16.780 -14.100 1.00 71.44 328 ASP A C 1
ATOM 2571 O O . ASP A 1 328 ? -18.221 -17.823 -13.788 1.00 71.44 328 ASP A O 1
ATOM 2575 N N . ILE A 1 329 ? -16.836 -16.750 -15.169 1.00 67.56 329 ILE A N 1
ATOM 2576 C CA . ILE A 1 329 ? -16.695 -17.873 -16.109 1.00 67.56 329 ILE A CA 1
ATOM 2577 C C . ILE A 1 329 ? -16.186 -19.121 -15.381 1.00 67.56 329 ILE A C 1
ATOM 2579 O O . ILE A 1 329 ? -16.555 -20.246 -15.717 1.00 67.56 329 ILE A O 1
ATOM 2583 N N . PHE A 1 330 ? -15.383 -18.931 -14.335 1.00 66.19 330 PHE A N 1
ATOM 2584 C CA . PHE A 1 330 ? -14.904 -20.027 -13.506 1.00 66.19 330 PHE A CA 1
ATOM 2585 C C . PHE A 1 330 ? -16.020 -20.694 -12.699 1.00 66.19 330 PHE A C 1
ATOM 2587 O O . PHE A 1 330 ? -15.958 -21.907 -12.547 1.00 66.19 330 PHE A O 1
ATOM 2594 N N . ALA A 1 331 ? -17.057 -19.963 -12.274 1.00 65.00 331 ALA A N 1
ATOM 2595 C CA . ALA A 1 331 ? -18.235 -20.541 -11.624 1.00 65.00 331 ALA A CA 1
ATOM 2596 C C . ALA A 1 331 ? -19.110 -21.333 -12.613 1.00 65.00 331 ALA A C 1
ATOM 2598 O O . ALA A 1 331 ? -19.714 -22.338 -12.246 1.00 65.00 331 ALA A O 1
ATOM 2599 N N . LEU A 1 332 ? -19.154 -20.922 -13.886 1.00 63.69 332 LEU A N 1
ATOM 2600 C CA . LEU A 1 332 ? -19.868 -21.651 -14.940 1.00 63.69 332 LEU A CA 1
ATOM 2601 C C . LEU A 1 332 ? -19.166 -22.968 -15.311 1.00 63.69 332 LEU A C 1
ATOM 2603 O O . LEU A 1 332 ? -19.826 -23.977 -15.538 1.00 63.69 332 LEU A O 1
ATOM 2607 N N . ILE A 1 333 ? -17.831 -22.968 -15.346 1.00 63.16 333 ILE A N 1
ATOM 2608 C CA . ILE A 1 333 ? -17.014 -24.156 -15.648 1.00 63.16 333 ILE A CA 1
ATOM 2609 C C . ILE A 1 333 ? -17.011 -25.155 -14.477 1.00 63.16 333 ILE A C 1
ATOM 2611 O O . ILE A 1 333 ? -16.843 -26.355 -14.699 1.00 63.16 333 ILE A O 1
ATOM 2615 N N . THR A 1 334 ? -17.201 -24.688 -13.239 1.00 62.25 334 THR A N 1
ATOM 2616 C CA . THR A 1 334 ? -17.244 -25.534 -12.034 1.00 62.25 334 THR A CA 1
ATOM 2617 C C . THR A 1 334 ? -18.644 -26.001 -11.658 1.00 62.25 334 THR A C 1
ATOM 2619 O O . THR A 1 334 ? -18.764 -26.846 -10.776 1.00 62.25 334 THR A O 1
ATOM 2622 N N . ARG A 1 335 ? -19.700 -25.504 -12.320 1.00 57.19 335 ARG A N 1
ATOM 2623 C CA . ARG A 1 335 ? -21.076 -25.965 -12.108 1.00 57.19 335 ARG A CA 1
ATOM 2624 C C . ARG A 1 335 ? -21.271 -27.345 -12.744 1.00 57.19 335 ARG A C 1
ATOM 2626 O O . ARG A 1 335 ? -21.802 -27.474 -13.846 1.00 57.19 335 ARG A O 1
AT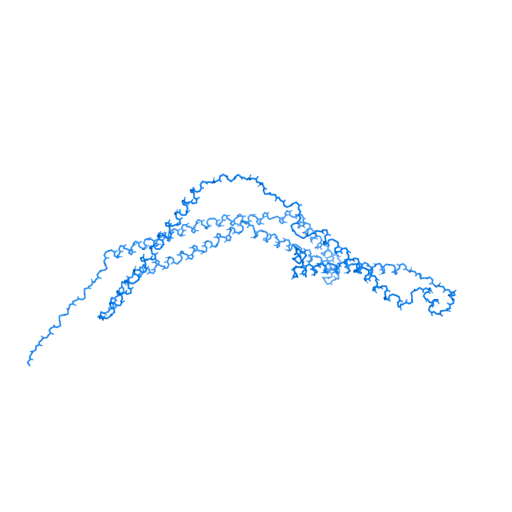OM 2633 N N . LYS A 1 336 ? -20.815 -28.371 -12.036 1.00 50.28 336 LYS A N 1
ATOM 2634 C CA . LYS A 1 336 ? -21.264 -29.753 -12.177 1.00 50.28 336 LYS A CA 1
ATOM 2635 C C . LYS A 1 336 ? -21.672 -30.287 -10.821 1.00 50.28 336 LYS A C 1
ATOM 2637 O O . LYS A 1 336 ? -20.890 -30.077 -9.870 1.00 50.28 336 LYS A O 1
#

pLDDT: mean 80.43, std 15.1, range [38.44, 97.31]

Foldseek 3Di:
DDDDDDDPDDDDPPPDPDPVLVVVLVVVLVVLVVVLVVLVVVLVVLVVVLVVLVVVLVVCVVVFCLVVPVVLVVLVVVLVVLVVVLCCCCPVVVDDCPDPVSVVSVVVNVVSVVVNVVSVVVSVVVSCPDPSVVVSVVSVVVSVVSVVVSVVSVVVSVCCVVCVPPDPDPDPDPPPVVVVVVVVVVVVVVVVVVVVVVVVVVVVVVVVVVCVVVPPPPPPPPCPDDDDDPPDDPDDDPVVVVVVCVVVVVVVVVVVVCVVVVVVVVDDDDPVSCCVVVVDDDPDDDDPDDDPVVVVVVVVVVVVVVVVVVVVVVVVVVVVVVVCVVVVVRVVNPPD

Radius of gyration: 45.05 Å; chains: 1; bounding box: 106×88×132 Å

Secondary structure (DSSP, 8-state):
---------------PPPHHHHHHHHHHHHHHHHHHHHHHHHHHHHHHHHHHHHHHHHHHHHT-HHHH-HHHHHHHHHHHHHHHHHHHHHHHH---TTSHHHHHHHHHHHHHHHHHHHHHHHHHHHHHTSHHHHHHHHHHHHHHHHHHHHHHHHHHHHHHHHS-----------TTHHHHHHHHHHHHHHHHHHHHHHHHHHHHHHHHHHHHHHHS-------SS--PPPSS-SS--HHHHHHHHHHHHHHHHHHHHHHHHHHHTTS--SHHHHHHHH-S-----------HHHHHHHHHHHHHHHHHHHHHHHHHHHHHHHHHHHTTHHHHHH--